Protein AF-R7U4E0-F1 (afdb_monomer)

Organism: Capi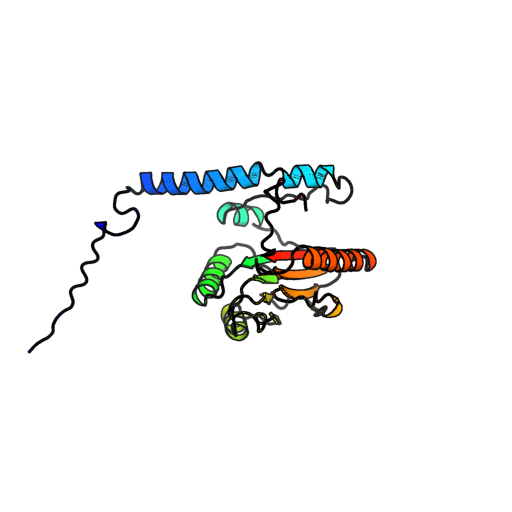tella teleta (NCBI:txid283909)

InterPro domains:
  IPR036691 Endonuclease/exonuclease/phosphatase superfamily [G3DSA:3.60.10.10] (82-234)
  IPR036691 Endonuclease/exonuclease/phosphatase superfamily [SSF56219] (81-226)

Structure (mmCIF, N/CA/C/O backbone):
data_AF-R7U4E0-F1
#
_entry.id   AF-R7U4E0-F1
#
loop_
_atom_site.group_PDB
_atom_site.id
_atom_site.type_symbol
_atom_site.label_atom_id
_atom_site.label_alt_id
_atom_site.label_comp_id
_atom_site.label_asym_id
_atom_site.label_entity_id
_atom_site.label_seq_id
_atom_site.pdbx_PDB_ins_code
_atom_site.Cartn_x
_atom_site.Cartn_y
_atom_site.Cartn_z
_atom_site.occupancy
_atom_site.B_iso_or_equiv
_atom_site.auth_seq_id
_atom_site.auth_comp_id
_atom_site.auth_asym_id
_atom_site.auth_atom_id
_atom_site.pdbx_PDB_model_num
ATOM 1 N N . MET A 1 1 ? 16.287 -54.619 -18.534 1.00 48.09 1 MET A N 1
ATOM 2 C CA . MET A 1 1 ? 17.123 -54.043 -17.464 1.00 48.09 1 MET A CA 1
ATOM 3 C C . MET A 1 1 ? 17.839 -52.848 -18.055 1.00 48.09 1 MET A C 1
ATOM 5 O O . MET A 1 1 ? 18.746 -53.074 -18.834 1.00 48.09 1 MET A O 1
ATOM 9 N N . ASP A 1 2 ? 17.389 -51.632 -17.751 1.00 44.22 2 ASP A N 1
ATOM 10 C CA . ASP A 1 2 ? 18.295 -50.526 -17.419 1.00 44.22 2 ASP A CA 1
ATOM 11 C C . ASP A 1 2 ? 17.473 -49.412 -16.746 1.00 44.22 2 ASP A C 1
ATOM 13 O O . ASP A 1 2 ? 16.697 -48.708 -17.386 1.00 44.22 2 ASP A O 1
ATOM 17 N N . GLN A 1 3 ? 17.543 -49.340 -15.416 1.00 45.69 3 GLN A N 1
ATOM 18 C CA . GLN A 1 3 ? 17.067 -48.185 -14.658 1.00 45.69 3 GLN A CA 1
ATOM 19 C C . GLN A 1 3 ? 18.310 -47.374 -14.311 1.00 45.69 3 GLN A C 1
ATOM 21 O O . GLN A 1 3 ? 18.911 -47.575 -13.253 1.00 45.69 3 GLN A O 1
ATOM 26 N N . SER A 1 4 ? 18.697 -46.455 -15.193 1.00 49.25 4 SER A N 1
ATOM 27 C CA . SER A 1 4 ? 19.708 -45.452 -14.880 1.00 49.25 4 SER A CA 1
ATOM 28 C C . SER A 1 4 ? 19.143 -44.512 -13.809 1.00 49.25 4 SER A C 1
ATOM 30 O O . SER A 1 4 ? 18.484 -43.512 -14.101 1.00 49.25 4 SER A O 1
ATOM 32 N N . LYS A 1 5 ? 19.346 -44.870 -12.538 1.00 51.47 5 LYS A N 1
ATOM 33 C CA . LYS A 1 5 ? 19.066 -44.010 -11.387 1.00 51.47 5 LYS A CA 1
ATOM 34 C C . LYS A 1 5 ? 19.990 -42.798 -11.471 1.00 51.47 5 LYS A C 1
ATOM 36 O O . LYS A 1 5 ? 21.165 -42.886 -11.125 1.00 51.47 5 LYS A O 1
ATOM 41 N N . ILE A 1 6 ? 19.456 -41.670 -11.930 1.00 50.31 6 ILE A N 1
ATOM 42 C CA . ILE A 1 6 ? 20.122 -40.374 -11.809 1.00 50.31 6 ILE A CA 1
ATOM 43 C C . ILE A 1 6 ? 20.212 -40.069 -10.312 1.00 50.31 6 ILE A C 1
ATOM 45 O O . ILE A 1 6 ? 19.218 -39.773 -9.652 1.00 50.31 6 ILE A O 1
ATOM 49 N N . ASN A 1 7 ? 21.409 -40.232 -9.757 1.00 50.72 7 ASN A N 1
ATOM 50 C CA . ASN A 1 7 ? 21.689 -40.020 -8.347 1.00 50.72 7 ASN A CA 1
ATOM 51 C C . ASN A 1 7 ? 22.016 -38.532 -8.154 1.00 50.72 7 ASN A C 1
ATOM 53 O O . ASN A 1 7 ? 23.169 -38.124 -8.295 1.00 50.72 7 ASN A O 1
ATOM 57 N N . TYR A 1 8 ? 21.005 -37.703 -7.886 1.00 50.12 8 TYR A N 1
ATOM 58 C CA . TYR A 1 8 ? 21.223 -36.312 -7.487 1.00 50.12 8 TYR A CA 1
ATOM 59 C C . TYR A 1 8 ? 21.831 -36.289 -6.078 1.00 50.12 8 TYR A C 1
ATOM 61 O O . TYR A 1 8 ? 21.127 -36.126 -5.084 1.00 50.12 8 TYR A O 1
ATOM 69 N N . LYS A 1 9 ? 23.154 -36.454 -5.965 1.00 55.41 9 LYS A N 1
ATOM 70 C CA . LYS A 1 9 ? 23.870 -36.012 -4.765 1.00 55.41 9 LYS A CA 1
ATOM 71 C C . LYS A 1 9 ? 23.835 -34.487 -4.769 1.00 55.41 9 LYS A C 1
ATOM 73 O O . LYS A 1 9 ? 24.639 -33.846 -5.440 1.00 55.41 9 LYS A O 1
ATOM 78 N N . THR A 1 10 ? 22.887 -33.900 -4.048 1.00 57.66 10 THR A N 1
ATOM 79 C CA . THR A 1 10 ? 22.943 -32.482 -3.690 1.00 57.66 10 THR A CA 1
ATOM 80 C C . THR A 1 10 ? 24.200 -32.272 -2.853 1.00 57.66 10 THR A C 1
ATOM 82 O O . THR A 1 10 ? 24.231 -32.626 -1.675 1.00 57.66 10 THR A O 1
ATOM 85 N N . ASN A 1 11 ? 25.262 -31.766 -3.478 1.00 61.97 11 ASN A N 1
ATOM 86 C CA . ASN A 1 11 ? 26.489 -31.407 -2.782 1.00 61.97 11 ASN A CA 1
ATOM 87 C C . ASN A 1 11 ? 26.170 -30.193 -1.904 1.00 61.97 11 ASN A C 1
ATOM 89 O O . ASN A 1 11 ? 26.101 -29.067 -2.397 1.00 61.97 11 ASN A O 1
ATOM 93 N N . ALA A 1 12 ? 25.930 -30.430 -0.612 1.00 60.84 12 ALA A N 1
ATOM 94 C CA . ALA A 1 12 ? 25.618 -29.378 0.352 1.00 60.84 12 ALA A CA 1
ATOM 95 C C . ALA A 1 12 ? 26.695 -28.280 0.360 1.00 60.84 12 ALA A C 1
ATOM 97 O O . ALA A 1 12 ? 26.368 -27.122 0.572 1.00 60.84 12 ALA A O 1
ATOM 98 N N . GLU A 1 13 ? 27.944 -28.622 0.024 1.00 67.50 13 GLU A N 1
ATOM 99 C CA . GLU A 1 13 ? 29.078 -27.698 -0.116 1.00 67.50 13 GLU A CA 1
ATOM 100 C C . GLU A 1 13 ? 28.885 -26.615 -1.192 1.00 67.50 13 GLU A C 1
ATOM 102 O O . GLU A 1 13 ? 29.466 -25.539 -1.070 1.00 67.50 13 GLU A O 1
ATOM 107 N N . ILE A 1 14 ? 28.046 -26.854 -2.207 1.00 75.50 14 ILE A N 1
ATOM 108 C CA . ILE A 1 14 ? 27.790 -25.907 -3.310 1.00 75.50 14 ILE A CA 1
ATOM 109 C C . ILE A 1 14 ? 26.694 -24.891 -2.937 1.00 75.50 14 ILE A C 1
ATOM 111 O O . ILE A 1 14 ? 26.520 -23.877 -3.612 1.00 75.50 14 ILE A O 1
ATOM 115 N N . MET A 1 15 ? 25.947 -25.131 -1.855 1.00 75.00 15 MET A N 1
ATOM 116 C CA . MET A 1 15 ? 24.878 -24.226 -1.438 1.00 75.00 15 MET A CA 1
ATOM 117 C C . MET A 1 15 ? 25.463 -22.933 -0.854 1.00 75.00 15 MET A C 1
ATOM 119 O O . MET A 1 15 ? 26.460 -22.982 -0.125 1.00 75.00 15 MET A O 1
ATOM 123 N N . PRO A 1 16 ? 24.844 -21.768 -1.117 1.00 70.38 16 PRO A N 1
ATOM 124 C CA . PRO A 1 16 ? 25.245 -20.539 -0.451 1.00 70.38 16 PRO A CA 1
ATOM 125 C C . PRO A 1 16 ? 25.163 -20.746 1.066 1.00 70.38 16 PRO A C 1
ATOM 127 O O . PRO A 1 16 ? 24.187 -21.300 1.571 1.00 70.38 16 PRO A O 1
ATOM 130 N N . PHE A 1 17 ? 26.215 -20.320 1.773 1.00 82.56 17 PHE A N 1
ATOM 131 C CA . PHE A 1 17 ? 26.378 -20.456 3.228 1.00 82.56 17 PHE A CA 1
ATOM 132 C C . PHE A 1 17 ? 26.653 -21.872 3.760 1.00 82.56 17 PHE A C 1
ATOM 134 O O . PHE A 1 17 ? 26.632 -22.065 4.972 1.00 82.56 17 PHE A O 1
ATOM 141 N N . SER A 1 18 ? 26.994 -22.840 2.901 1.00 84.31 18 SER A N 1
ATOM 142 C CA . SER A 1 18 ? 27.390 -24.203 3.306 1.00 84.31 18 SER A CA 1
ATOM 143 C C . SER A 1 18 ? 28.558 -24.250 4.298 1.00 84.31 18 SER A C 1
ATOM 145 O O . SER A 1 18 ? 28.674 -25.182 5.088 1.00 84.31 18 SER A O 1
ATOM 147 N N . GLN A 1 19 ? 29.399 -23.216 4.263 1.00 86.44 19 GLN A N 1
ATOM 148 C CA . GLN A 1 19 ? 30.574 -23.043 5.114 1.00 86.44 19 GLN A CA 1
ATOM 149 C C . GLN A 1 19 ? 30.274 -22.302 6.429 1.00 86.44 19 GLN A C 1
ATOM 151 O O . GLN A 1 19 ? 31.179 -22.102 7.236 1.00 86.44 19 GLN A O 1
ATOM 156 N N . LEU A 1 20 ? 29.034 -21.844 6.646 1.00 87.31 20 LEU A N 1
ATOM 157 C CA . LEU A 1 20 ? 28.656 -21.114 7.854 1.00 87.31 20 LEU A CA 1
ATOM 158 C C . LEU A 1 20 ? 27.975 -22.044 8.859 1.00 87.31 20 LEU A C 1
ATOM 160 O O . LEU A 1 20 ? 27.019 -22.747 8.543 1.00 87.31 20 LEU A O 1
ATOM 164 N N . SER A 1 21 ? 28.419 -21.984 10.113 1.00 89.38 21 SER A N 1
ATOM 165 C CA . SER A 1 21 ? 27.657 -22.534 11.238 1.00 89.38 21 SER A CA 1
ATOM 166 C C . SER A 1 21 ? 26.351 -21.760 11.449 1.00 89.38 21 SER A C 1
ATOM 168 O O . SER A 1 21 ? 26.258 -20.585 11.099 1.00 89.38 21 SER A O 1
ATOM 170 N N . ASN A 1 22 ? 25.369 -22.365 12.126 1.00 81.31 22 ASN A N 1
ATOM 171 C CA . ASN A 1 22 ? 24.120 -21.683 12.501 1.00 81.31 22 ASN A CA 1
ATOM 172 C C . ASN A 1 22 ? 24.366 -20.378 13.278 1.00 81.31 22 ASN A C 1
ATOM 174 O O . ASN A 1 22 ? 23.628 -19.413 13.102 1.00 81.31 22 ASN A O 1
ATOM 178 N N . TYR A 1 23 ? 25.421 -20.322 14.098 1.00 81.62 23 TYR A N 1
ATOM 179 C CA . TYR A 1 23 ? 25.816 -19.105 14.806 1.00 81.62 23 TYR A CA 1
ATOM 180 C C . TYR A 1 23 ? 26.315 -18.020 13.841 1.00 81.62 23 TYR A C 1
ATOM 182 O O . TYR A 1 23 ? 25.826 -16.893 13.877 1.00 81.62 23 TYR A O 1
ATOM 190 N N . GLN A 1 24 ? 27.227 -18.358 12.925 1.00 83.19 24 GLN A N 1
ATOM 191 C CA . GLN A 1 24 ? 27.719 -17.414 11.912 1.00 83.19 24 GLN A CA 1
ATOM 192 C C . GLN A 1 24 ? 26.604 -16.965 10.966 1.00 83.19 24 GLN A C 1
ATOM 194 O O . GLN A 1 24 ? 26.502 -15.784 10.654 1.00 83.19 24 GLN A O 1
ATOM 199 N N . LEU A 1 25 ? 25.728 -17.888 10.571 1.00 81.38 25 LEU A N 1
ATOM 200 C CA . LEU A 1 25 ? 24.534 -17.592 9.795 1.00 81.38 25 LEU A CA 1
ATOM 201 C C . LEU A 1 25 ? 23.632 -16.608 10.557 1.00 81.38 25 LEU A C 1
ATOM 203 O O . LEU A 1 25 ? 23.227 -15.589 10.003 1.00 81.38 25 LEU A O 1
ATOM 207 N N . SER A 1 26 ? 23.392 -16.853 11.851 1.00 76.44 26 SER A N 1
ATOM 208 C CA . SER A 1 26 ? 22.611 -15.949 12.701 1.00 76.44 26 SER A CA 1
ATOM 209 C C . SER A 1 26 ? 23.247 -14.566 12.819 1.00 76.44 26 SER A C 1
ATOM 211 O O . SER A 1 26 ? 22.521 -13.586 12.771 1.00 76.44 26 SER A O 1
ATOM 213 N N . LEU A 1 27 ? 24.578 -14.460 12.880 1.00 77.38 27 LEU A N 1
ATOM 214 C CA . LEU A 1 27 ? 25.292 -13.180 12.902 1.00 77.38 27 LEU A CA 1
ATOM 215 C C . LEU A 1 27 ? 25.166 -12.428 11.573 1.00 77.38 27 LEU A C 1
ATOM 217 O O . LEU A 1 27 ? 24.931 -11.219 11.566 1.00 77.38 27 LEU A O 1
ATOM 221 N N . VAL A 1 28 ? 25.273 -13.132 10.443 1.00 78.94 28 VAL A N 1
ATOM 222 C CA . VAL A 1 28 ? 25.090 -12.540 9.110 1.00 78.94 28 VAL A CA 1
ATOM 223 C C . VAL A 1 28 ? 23.665 -11.996 8.967 1.00 78.94 28 VAL A C 1
ATOM 225 O O . VAL A 1 28 ? 23.489 -10.842 8.583 1.00 78.94 28 VAL A O 1
ATOM 228 N N . PHE A 1 29 ? 22.642 -12.752 9.372 1.00 74.00 29 PHE A N 1
ATOM 229 C CA . PHE A 1 29 ? 21.255 -12.275 9.304 1.00 74.00 29 PHE A CA 1
ATOM 230 C C . PHE A 1 29 ? 20.895 -11.254 10.392 1.00 74.00 29 PHE A C 1
ATOM 232 O O . PHE A 1 29 ? 20.122 -10.335 10.124 1.00 74.00 29 PHE A O 1
ATOM 239 N N . GLN A 1 30 ? 21.473 -11.346 11.593 1.00 73.75 30 GLN A N 1
ATOM 240 C CA . GLN A 1 30 ? 21.323 -10.324 12.632 1.00 73.75 30 GLN A CA 1
ATOM 241 C C . GLN A 1 30 ? 21.949 -9.006 12.198 1.00 73.75 30 GLN A C 1
ATOM 243 O O . GLN A 1 30 ? 21.352 -7.967 12.449 1.00 73.75 30 GLN A O 1
ATOM 248 N N . SER A 1 31 ? 23.103 -9.020 11.525 1.00 75.38 31 SER A N 1
ATOM 249 C CA . SER A 1 31 ? 23.710 -7.789 11.012 1.00 75.38 31 SER A CA 1
ATOM 250 C C . SER A 1 31 ? 22.851 -7.144 9.923 1.00 75.38 31 SER A C 1
ATOM 252 O O . SER A 1 31 ? 22.688 -5.928 9.932 1.00 75.38 31 SER A O 1
ATOM 254 N N . ALA A 1 32 ? 22.204 -7.940 9.062 1.00 74.88 32 ALA A N 1
ATOM 255 C CA . ALA A 1 32 ? 21.213 -7.433 8.114 1.00 74.88 32 ALA A CA 1
ATOM 256 C C . ALA A 1 32 ? 19.975 -6.849 8.821 1.00 74.88 32 ALA A C 1
ATOM 258 O O . ALA A 1 32 ? 19.626 -5.700 8.556 1.00 74.88 32 ALA A O 1
ATOM 259 N N . LYS A 1 33 ? 19.349 -7.587 9.758 1.00 78.81 33 LYS A N 1
ATOM 260 C CA . LYS A 1 33 ? 18.207 -7.092 10.557 1.00 78.81 33 LYS A CA 1
ATOM 261 C C . LYS A 1 33 ? 18.575 -5.787 11.256 1.00 78.81 33 LYS A C 1
ATOM 263 O O . LYS A 1 33 ? 17.874 -4.799 11.099 1.00 78.81 33 LYS A O 1
ATOM 268 N N . ARG A 1 34 ? 19.710 -5.774 11.955 1.00 80.44 34 ARG A N 1
ATOM 269 C CA . ARG A 1 34 ? 20.231 -4.611 12.671 1.00 80.44 34 ARG A CA 1
ATOM 270 C C . ARG A 1 34 ? 20.455 -3.428 11.738 1.00 80.44 34 ARG A C 1
ATOM 272 O O . ARG A 1 34 ? 20.003 -2.344 12.064 1.00 80.44 34 ARG A O 1
ATOM 279 N N . LYS A 1 35 ? 21.067 -3.637 10.569 1.00 80.50 35 LYS A N 1
ATOM 280 C CA . LYS A 1 35 ? 21.265 -2.581 9.569 1.00 80.50 35 LYS A CA 1
ATOM 281 C C . LYS A 1 35 ? 19.939 -1.948 9.141 1.00 80.50 35 LYS A C 1
ATOM 283 O O . LYS A 1 35 ? 19.845 -0.727 9.086 1.00 80.50 35 LYS A O 1
ATOM 288 N N . TYR A 1 36 ? 18.920 -2.755 8.838 1.00 77.38 36 TYR A N 1
ATOM 289 C CA . TYR A 1 36 ? 17.607 -2.227 8.453 1.00 77.38 36 TYR A CA 1
ATOM 290 C C . TYR A 1 36 ? 16.896 -1.547 9.621 1.00 77.38 36 TYR A C 1
ATOM 292 O O . TYR A 1 36 ? 16.341 -0.471 9.434 1.00 77.38 36 TYR A O 1
ATOM 300 N N . THR A 1 37 ? 16.944 -2.130 10.818 1.00 78.81 37 THR A N 1
ATOM 301 C CA . THR A 1 37 ? 16.375 -1.521 12.024 1.00 78.81 37 THR A CA 1
ATOM 302 C C . THR A 1 37 ? 17.034 -0.173 12.315 1.00 78.81 37 THR A C 1
ATOM 304 O O . THR A 1 37 ? 16.325 0.814 12.444 1.00 78.81 37 THR A O 1
ATOM 307 N N . GLU A 1 38 ? 18.366 -0.088 12.289 1.00 80.25 38 GLU A N 1
ATOM 308 C CA . GLU A 1 38 ? 19.102 1.170 12.463 1.00 80.25 38 GLU A CA 1
ATOM 309 C C . GLU A 1 38 ? 18.748 2.198 11.378 1.00 80.25 38 GLU A C 1
ATOM 311 O O . GLU A 1 38 ? 18.581 3.374 11.690 1.00 80.25 38 GLU A O 1
ATOM 316 N N . MET A 1 39 ? 18.599 1.778 10.117 1.00 78.12 39 MET A N 1
ATOM 317 C CA . MET A 1 39 ? 18.201 2.664 9.015 1.00 78.12 39 MET A CA 1
ATOM 318 C C . MET A 1 39 ? 16.773 3.206 9.182 1.00 78.12 39 MET A C 1
ATOM 320 O O . MET A 1 39 ? 16.517 4.365 8.864 1.00 78.12 39 MET A O 1
ATOM 324 N N . LEU A 1 40 ? 15.841 2.376 9.658 1.00 77.62 40 LEU A N 1
ATOM 325 C CA . LEU A 1 40 ? 14.437 2.753 9.841 1.00 77.62 40 LEU A CA 1
ATOM 326 C C . LEU A 1 40 ? 14.224 3.590 11.108 1.00 77.62 40 LEU A C 1
ATOM 328 O O . LEU A 1 40 ? 13.446 4.540 11.077 1.00 77.62 40 LEU A O 1
ATOM 332 N N . GLU A 1 41 ? 14.922 3.270 12.199 1.00 76.75 41 GLU A N 1
ATOM 333 C CA . GLU A 1 41 ? 14.845 4.009 13.466 1.00 76.75 41 GLU A CA 1
ATOM 334 C C . GLU A 1 41 ? 15.542 5.372 13.387 1.00 76.75 41 GLU A C 1
ATOM 336 O O . GLU A 1 41 ? 15.044 6.343 13.950 1.00 76.75 41 GLU A O 1
ATOM 341 N N . ASN A 1 42 ? 16.656 5.474 12.653 1.00 74.94 42 ASN A N 1
ATOM 342 C CA . ASN A 1 42 ? 17.395 6.732 12.472 1.00 74.94 42 ASN A CA 1
ATOM 343 C C . ASN A 1 42 ? 17.000 7.479 11.188 1.00 74.94 42 ASN A C 1
ATOM 345 O O . ASN A 1 42 ? 17.780 8.266 10.650 1.00 74.94 42 ASN A O 1
ATOM 349 N N . ASN A 1 43 ? 15.800 7.220 10.672 1.00 72.44 43 ASN A N 1
ATOM 350 C CA . ASN A 1 43 ? 15.307 7.844 9.456 1.00 72.44 43 ASN A CA 1
ATOM 351 C C . ASN A 1 43 ? 15.071 9.361 9.649 1.00 72.44 43 ASN A C 1
ATOM 353 O O . ASN A 1 43 ? 14.229 9.735 10.473 1.00 72.44 43 ASN A O 1
ATOM 357 N N . PRO A 1 44 ? 15.708 10.250 8.855 1.00 74.31 44 PRO A N 1
ATOM 358 C CA . PRO A 1 44 ? 15.461 11.689 8.942 1.00 74.31 44 PRO A CA 1
ATOM 359 C C . PRO A 1 44 ? 14.047 12.092 8.501 1.00 74.31 44 PRO A C 1
ATOM 361 O O . PRO A 1 44 ? 13.597 13.175 8.868 1.00 74.31 44 PRO A O 1
ATOM 364 N N . LEU A 1 45 ? 13.328 11.245 7.756 1.00 75.81 45 LEU A N 1
ATOM 365 C CA . LEU A 1 45 ? 12.012 11.549 7.193 1.00 75.81 45 LEU A CA 1
ATOM 366 C C . LEU A 1 45 ? 11.000 11.941 8.268 1.00 75.81 45 LEU A C 1
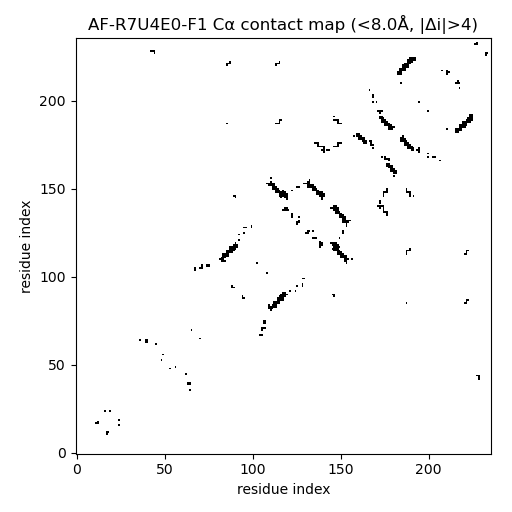ATOM 368 O O . LEU A 1 45 ? 10.306 12.935 8.104 1.00 75.81 45 LEU A O 1
ATOM 372 N N . GLN A 1 46 ? 10.919 11.207 9.385 1.00 75.00 46 GLN A N 1
ATOM 373 C CA . GLN A 1 46 ? 9.961 11.548 10.442 1.00 75.00 46 GLN A CA 1
ATOM 374 C C . GLN A 1 46 ? 10.277 12.920 11.049 1.00 75.00 46 GLN A C 1
ATOM 376 O O . GLN A 1 46 ? 9.373 13.733 11.234 1.00 75.00 46 GLN A O 1
ATOM 381 N N . ALA A 1 47 ? 11.553 13.190 11.336 1.00 75.38 47 ALA A N 1
ATOM 382 C CA . ALA A 1 47 ? 11.985 14.476 11.873 1.00 75.38 47 ALA A CA 1
ATOM 383 C C . ALA A 1 47 ? 11.732 15.619 10.877 1.00 75.38 47 ALA A C 1
ATOM 385 O O . ALA A 1 47 ? 11.253 16.682 11.270 1.00 75.38 47 ALA A O 1
ATOM 386 N N . LYS A 1 48 ? 11.989 15.380 9.587 1.00 77.50 48 LYS A N 1
ATOM 387 C CA . LYS A 1 48 ? 11.757 16.342 8.509 1.00 77.50 48 LYS A CA 1
ATOM 388 C C . LYS A 1 48 ? 10.270 16.637 8.309 1.00 77.50 48 LYS A C 1
ATOM 390 O O . LYS A 1 48 ? 9.892 17.800 8.271 1.00 77.50 48 LYS A O 1
ATOM 395 N N . LEU A 1 49 ? 9.417 15.611 8.290 1.00 75.81 49 LEU A N 1
ATOM 396 C CA . LEU A 1 49 ? 7.961 15.770 8.213 1.00 75.81 49 LEU A CA 1
ATOM 397 C C . LEU A 1 49 ? 7.408 16.563 9.406 1.00 75.81 49 LEU A C 1
ATOM 399 O O . LEU A 1 49 ? 6.554 17.428 9.227 1.00 75.81 49 LEU A O 1
ATOM 403 N N . LEU A 1 50 ? 7.912 16.301 10.617 1.00 74.31 50 LEU A N 1
ATOM 404 C CA . LEU A 1 50 ? 7.543 17.064 11.814 1.00 74.31 50 LEU A CA 1
ATOM 405 C C . LEU A 1 50 ? 8.003 18.528 11.741 1.00 74.31 50 LEU A C 1
ATOM 407 O O . LEU A 1 50 ? 7.313 19.399 12.266 1.00 74.31 50 LEU A O 1
ATOM 411 N N . GLN A 1 51 ? 9.146 18.803 11.105 1.00 77.44 51 GLN A N 1
ATOM 412 C CA . GLN A 1 51 ? 9.647 20.163 10.898 1.00 77.44 51 GLN A CA 1
ATOM 413 C C . GLN A 1 51 ? 8.824 20.927 9.857 1.00 77.44 51 GLN A C 1
ATOM 415 O O . GLN A 1 51 ? 8.483 22.087 10.085 1.00 77.44 51 GLN A O 1
ATOM 420 N N . ASP A 1 52 ? 8.530 20.290 8.725 1.00 74.94 52 ASP A N 1
ATOM 421 C CA . ASP A 1 52 ? 7.870 20.941 7.592 1.00 74.94 52 ASP A CA 1
ATOM 422 C C . ASP A 1 52 ? 6.360 21.088 7.828 1.00 74.94 52 ASP A C 1
ATOM 424 O O . ASP A 1 52 ? 5.738 22.016 7.310 1.00 74.94 52 ASP A O 1
ATOM 428 N N . ILE A 1 53 ? 5.763 20.205 8.641 1.00 73.12 53 ILE A N 1
ATOM 429 C CA . ILE A 1 53 ? 4.315 20.165 8.854 1.00 73.12 53 ILE A CA 1
ATOM 430 C C . ILE A 1 53 ? 3.930 19.960 10.340 1.00 73.12 53 ILE A C 1
ATOM 432 O O . ILE A 1 53 ? 3.174 19.041 10.680 1.00 73.12 53 ILE A O 1
ATOM 436 N N . PRO A 1 54 ? 4.379 20.839 11.259 1.00 61.50 54 PRO A N 1
ATOM 437 C CA . PRO A 1 54 ? 4.243 20.637 12.707 1.00 61.50 54 PRO A CA 1
ATOM 438 C C . PRO A 1 54 ? 2.788 20.594 13.202 1.00 61.50 54 PRO A C 1
ATOM 440 O O . PRO A 1 54 ? 2.517 20.030 14.258 1.00 61.50 54 PRO A O 1
ATOM 443 N N . ASN A 1 55 ? 1.850 21.168 12.438 1.00 62.91 55 ASN A N 1
ATOM 444 C CA . ASN A 1 55 ? 0.446 21.325 12.832 1.00 62.91 55 ASN A CA 1
ATOM 445 C C . ASN A 1 55 ? -0.534 20.359 12.133 1.00 62.91 55 ASN A C 1
ATOM 447 O O . ASN A 1 55 ? -1.710 20.376 12.489 1.00 62.91 55 ASN A O 1
ATOM 451 N N . LEU A 1 56 ? -0.101 19.541 11.157 1.00 59.00 56 LEU A N 1
ATOM 452 C CA . LEU A 1 56 ? -0.998 18.580 10.478 1.00 59.00 56 LEU A CA 1
ATOM 453 C C . LEU A 1 56 ? -0.799 17.124 10.901 1.00 59.00 56 LEU A C 1
ATOM 455 O O . LEU A 1 56 ? -1.676 16.299 10.650 1.00 59.00 56 LEU A O 1
ATOM 459 N N . LEU A 1 57 ? 0.322 16.776 11.533 1.00 60.00 57 LEU A N 1
ATOM 460 C CA . LEU A 1 57 ? 0.513 15.406 11.991 1.00 60.00 57 LEU A CA 1
ATOM 461 C C . LEU A 1 57 ? -0.264 15.193 13.297 1.00 60.00 57 LEU A C 1
ATOM 463 O O . LEU A 1 57 ? -0.123 15.991 14.229 1.00 60.00 57 LEU A O 1
ATOM 467 N N . PRO A 1 58 ? -1.071 14.119 13.415 1.00 61.56 58 PRO A N 1
ATOM 468 C CA . PRO A 1 58 ? -1.644 13.741 14.696 1.00 61.56 58 PRO A CA 1
ATOM 469 C C . PRO A 1 58 ? -0.519 13.667 15.731 1.00 61.56 58 PRO A C 1
ATOM 471 O O . PRO A 1 58 ? 0.500 13.030 15.468 1.00 61.56 58 PRO A O 1
ATOM 474 N N . GLN A 1 59 ? -0.705 14.253 16.919 1.00 57.38 59 GLN A N 1
ATOM 475 C CA . GLN A 1 59 ? 0.311 14.251 17.991 1.00 57.38 59 GLN A CA 1
ATOM 476 C C . GLN A 1 59 ? 0.806 12.837 18.369 1.00 57.38 59 GLN A C 1
ATOM 478 O O . GLN A 1 59 ? 1.842 12.686 19.007 1.00 57.38 59 GLN A O 1
ATOM 483 N N . ASN A 1 60 ? 0.079 11.798 17.945 1.00 66.44 60 ASN A N 1
ATOM 484 C CA . ASN A 1 60 ? 0.373 10.390 18.179 1.00 66.44 60 ASN A CA 1
ATOM 485 C C . ASN A 1 60 ? 0.791 9.611 16.917 1.00 66.44 60 ASN A C 1
ATOM 487 O O . ASN A 1 60 ? 0.778 8.378 16.957 1.00 66.44 60 ASN A O 1
ATOM 491 N N . LEU A 1 61 ? 1.138 10.270 15.802 1.00 71.88 61 LEU A N 1
ATOM 492 C CA . LEU A 1 61 ? 1.641 9.565 14.622 1.00 71.88 61 LEU A CA 1
ATOM 493 C C . LEU A 1 61 ? 2.984 8.905 14.955 1.00 71.88 61 LEU A C 1
ATOM 495 O O . LEU A 1 61 ? 3.963 9.570 15.296 1.00 71.88 61 LEU A O 1
ATOM 499 N N . LYS A 1 62 ? 3.023 7.578 14.844 1.00 75.44 62 LYS A N 1
ATOM 500 C CA . LYS A 1 62 ? 4.213 6.766 15.094 1.00 75.44 62 LYS A CA 1
ATOM 501 C C . LYS A 1 62 ? 4.528 5.953 13.848 1.00 75.44 62 LYS A C 1
ATOM 503 O O . LYS A 1 62 ? 3.725 5.120 13.444 1.00 75.44 62 LYS A O 1
ATOM 508 N N . CYS A 1 63 ? 5.702 6.185 13.270 1.00 78.38 63 CYS A N 1
ATOM 509 C CA . CYS A 1 63 ? 6.287 5.309 12.263 1.00 78.38 63 CYS A CA 1
ATOM 510 C C . CYS A 1 63 ? 7.290 4.406 12.982 1.00 78.38 63 CYS A C 1
ATOM 512 O O . CYS A 1 63 ? 8.328 4.877 13.437 1.00 78.38 63 CYS A O 1
ATOM 514 N N . GLN A 1 64 ? 6.936 3.139 13.190 1.00 80.75 64 GLN A N 1
ATOM 515 C CA . GLN A 1 64 ? 7.750 2.199 13.958 1.00 80.75 64 GLN A CA 1
ATOM 516 C C . GLN A 1 64 ? 7.893 0.894 13.192 1.00 80.75 64 GLN A C 1
ATOM 518 O O . GLN A 1 64 ? 6.931 0.379 12.622 1.00 80.75 64 GLN A O 1
ATOM 523 N N . TYR A 1 65 ? 9.110 0.361 13.190 1.00 84.69 65 TYR A N 1
ATOM 524 C CA . TYR A 1 65 ? 9.356 -0.974 12.680 1.00 84.69 65 TYR A CA 1
ATOM 525 C C . TYR A 1 65 ? 8.858 -2.009 13.692 1.00 84.69 65 TYR A C 1
ATOM 527 O O . TYR A 1 65 ? 9.184 -1.941 14.878 1.00 84.69 65 TYR A O 1
ATOM 535 N N . HIS A 1 66 ? 8.107 -2.993 13.205 1.00 87.19 66 HIS A N 1
ATOM 536 C CA . HIS A 1 66 ? 7.659 -4.135 13.988 1.00 87.19 66 HIS A CA 1
ATOM 537 C C . HIS A 1 66 ? 7.971 -5.423 13.230 1.00 87.19 66 HIS A C 1
ATOM 539 O O . HIS A 1 66 ? 7.683 -5.540 12.042 1.00 87.19 66 HIS A O 1
ATOM 545 N N . ASP A 1 67 ? 8.556 -6.390 13.931 1.00 88.69 67 ASP A N 1
ATOM 546 C CA . ASP A 1 67 ? 8.514 -7.790 13.514 1.00 88.69 67 ASP A CA 1
ATOM 547 C C . ASP A 1 67 ? 7.219 -8.461 13.999 1.00 88.69 67 ASP A C 1
ATOM 549 O O . ASP A 1 67 ? 6.434 -7.868 14.737 1.00 88.69 67 ASP A O 1
ATOM 553 N N . ASP A 1 68 ? 6.995 -9.712 13.603 1.00 90.75 68 ASP A N 1
ATOM 554 C CA . ASP A 1 68 ? 5.724 -10.413 13.840 1.00 90.75 68 ASP A CA 1
ATOM 555 C C . ASP A 1 68 ? 5.350 -10.480 15.324 1.00 90.75 68 ASP A C 1
ATOM 557 O O . ASP A 1 68 ? 4.210 -10.223 15.706 1.00 90.75 68 ASP A O 1
ATOM 561 N N . ASN A 1 69 ? 6.330 -10.756 16.189 1.00 91.25 69 ASN A N 1
ATOM 562 C CA . ASN A 1 69 ? 6.113 -10.834 17.632 1.00 91.25 69 ASN A CA 1
ATOM 563 C C . ASN A 1 69 ? 5.758 -9.465 18.222 1.00 91.25 69 ASN A C 1
ATOM 565 O O . ASN A 1 69 ? 4.806 -9.344 18.994 1.00 91.25 69 ASN A O 1
ATOM 569 N N . SER A 1 70 ? 6.515 -8.422 17.871 1.00 91.94 70 SER A N 1
ATOM 570 C CA . SER A 1 70 ? 6.246 -7.069 18.371 1.00 91.94 70 SER A CA 1
ATOM 571 C C . SER A 1 70 ? 4.941 -6.490 17.816 1.00 91.94 70 SER A C 1
ATOM 573 O O . SER A 1 70 ? 4.225 -5.821 18.560 1.00 91.94 70 SER A O 1
ATOM 575 N N . PHE A 1 71 ? 4.575 -6.809 16.573 1.00 93.12 71 PHE A N 1
ATOM 576 C CA . PHE A 1 71 ? 3.287 -6.450 15.981 1.00 93.12 71 PHE A CA 1
ATOM 577 C C . PHE A 1 71 ? 2.117 -7.165 16.670 1.00 93.12 71 PHE A C 1
ATOM 579 O O . PHE A 1 71 ? 1.117 -6.537 17.027 1.00 93.12 71 PHE A O 1
ATOM 586 N N . ASN A 1 72 ? 2.249 -8.468 16.926 1.00 95.19 72 ASN A N 1
ATOM 587 C CA . ASN A 1 72 ? 1.238 -9.244 17.645 1.00 95.19 72 ASN A CA 1
ATOM 588 C C . ASN A 1 72 ? 1.034 -8.736 19.070 1.00 95.19 72 ASN A C 1
ATOM 590 O O . ASN A 1 72 ? -0.101 -8.649 19.531 1.00 95.19 72 ASN A O 1
ATOM 594 N N . ASN A 1 73 ? 2.109 -8.331 19.747 1.00 94.50 73 ASN A N 1
ATOM 595 C CA . ASN A 1 73 ? 2.018 -7.678 21.051 1.00 94.50 73 ASN A CA 1
ATOM 596 C C . ASN A 1 73 ? 1.362 -6.293 20.955 1.00 94.50 73 ASN A C 1
ATOM 598 O O . ASN A 1 73 ? 0.556 -5.937 21.813 1.00 94.50 73 ASN A O 1
ATOM 602 N N . LEU A 1 74 ? 1.676 -5.518 19.910 1.00 91.19 74 LEU A N 1
ATOM 603 C CA . LEU A 1 74 ? 1.087 -4.199 19.678 1.00 91.19 74 LEU A CA 1
ATOM 604 C C . LEU A 1 74 ? -0.427 -4.279 19.467 1.00 91.19 74 LEU A C 1
ATOM 606 O O . LEU A 1 74 ? -1.139 -3.387 19.928 1.00 91.19 74 LEU A O 1
ATOM 610 N N . THR A 1 75 ? -0.894 -5.306 18.760 1.00 91.75 75 THR A N 1
ATOM 611 C CA . THR A 1 75 ? -2.297 -5.492 18.361 1.00 91.75 75 THR A CA 1
ATOM 612 C C . THR A 1 75 ? -3.097 -6.355 19.332 1.00 91.75 75 THR A C 1
ATOM 614 O O . THR A 1 75 ? -4.322 -6.394 19.238 1.00 91.75 75 THR A O 1
ATOM 617 N N . ASN A 1 76 ? -2.443 -6.999 20.302 1.00 91.06 76 ASN A N 1
ATOM 618 C CA . ASN A 1 76 ? -3.102 -7.880 21.258 1.00 91.06 76 ASN A CA 1
ATOM 619 C C . ASN A 1 76 ? -4.224 -7.156 22.022 1.00 91.06 76 ASN A C 1
ATOM 621 O O . ASN A 1 76 ? -3.983 -6.157 22.704 1.00 91.06 76 ASN A O 1
ATOM 625 N N . GLY A 1 77 ? -5.453 -7.664 21.901 1.00 83.38 77 GLY A N 1
ATOM 626 C CA . GLY A 1 77 ? -6.642 -7.082 22.530 1.00 83.38 77 GLY A CA 1
ATOM 627 C C . GLY A 1 77 ? -7.053 -5.706 21.990 1.00 83.38 77 GLY A C 1
ATOM 628 O O . GLY A 1 77 ? -7.927 -5.072 22.579 1.00 83.38 77 GLY A O 1
ATOM 629 N N . LYS A 1 78 ? -6.441 -5.228 20.898 1.00 85.31 78 LYS A N 1
ATOM 630 C CA . LYS A 1 78 ? -6.828 -3.983 20.229 1.00 85.31 78 LYS A CA 1
ATOM 631 C C . LYS A 1 78 ? -7.714 -4.272 19.027 1.00 85.31 78 LYS A C 1
ATOM 633 O O . LYS A 1 78 ? -7.508 -5.234 18.295 1.00 85.31 78 LYS A O 1
ATOM 638 N N . SER A 1 79 ? -8.652 -3.367 18.789 1.00 83.50 79 SER A N 1
ATOM 639 C CA . SER A 1 79 ? -9.513 -3.376 17.611 1.00 83.50 79 SER A CA 1
ATOM 640 C C . SER A 1 79 ? -9.452 -1.983 16.990 1.00 83.50 79 SER A C 1
ATOM 642 O O . SER A 1 79 ? -10.135 -1.080 17.477 1.00 83.50 79 SER A O 1
ATOM 644 N N . PRO A 1 80 ? -8.553 -1.752 16.014 1.00 87.31 80 PRO A N 1
ATOM 645 C CA . PRO A 1 80 ? -8.491 -0.464 15.335 1.00 87.31 80 PRO A CA 1
ATOM 646 C C . PRO A 1 80 ? -9.804 -0.204 14.587 1.00 87.31 80 PRO A C 1
ATOM 648 O O . PRO A 1 80 ? -10.475 -1.143 14.171 1.00 87.31 80 PRO A O 1
ATOM 651 N N . SER A 1 81 ? -10.158 1.069 14.397 1.00 85.88 81 SER A N 1
ATOM 652 C CA . SER A 1 81 ? -11.330 1.451 13.594 1.00 85.88 81 SER A CA 1
ATOM 653 C C . SER A 1 81 ? -11.163 1.118 12.110 1.00 85.88 81 SER A C 1
ATOM 655 O O . SER A 1 81 ? -12.148 0.946 11.407 1.00 85.88 81 SER A O 1
ATOM 657 N N . LEU A 1 82 ? -9.914 1.074 11.639 1.00 88.44 82 LEU A N 1
ATOM 658 C CA . LEU A 1 82 ? -9.534 0.663 10.296 1.00 88.44 82 LEU A CA 1
ATOM 659 C C . LEU A 1 82 ? -8.098 0.132 10.319 1.00 88.44 82 LEU A C 1
ATOM 661 O O . LEU A 1 82 ? -7.210 0.731 10.932 1.00 88.44 82 LEU A O 1
ATOM 665 N N . SER A 1 83 ? -7.865 -0.971 9.623 1.00 91.25 83 SER A N 1
ATOM 666 C CA . SER A 1 83 ? -6.564 -1.606 9.467 1.00 91.25 83 SER A CA 1
ATOM 667 C C . SER A 1 83 ? -6.273 -1.890 7.994 1.00 91.25 83 SER A C 1
ATOM 669 O O . SER A 1 83 ? -7.060 -2.505 7.273 1.00 91.25 83 SER A O 1
ATOM 671 N N . LEU A 1 84 ? -5.107 -1.422 7.549 1.00 93.12 84 LEU A N 1
ATOM 672 C CA . LEU A 1 84 ? -4.643 -1.512 6.171 1.00 93.12 84 LEU A CA 1
ATOM 673 C C . LEU A 1 84 ? -3.268 -2.175 6.146 1.00 93.12 84 LEU A C 1
ATOM 675 O O . LEU A 1 84 ? -2.364 -1.765 6.875 1.00 93.12 84 LEU A O 1
ATOM 679 N N . LEU A 1 85 ? -3.107 -3.167 5.277 1.00 94.50 85 LEU A N 1
ATOM 680 C CA . LEU A 1 85 ? -1.808 -3.730 4.926 1.00 94.50 85 LEU A CA 1
ATOM 681 C C . LEU A 1 85 ? -1.517 -3.444 3.456 1.00 94.50 85 LEU A C 1
ATOM 683 O O . LEU A 1 85 ? -2.365 -3.699 2.607 1.00 94.50 85 LEU A O 1
ATOM 687 N N . HIS A 1 86 ? -0.304 -2.995 3.151 1.00 95.50 86 HIS A N 1
ATOM 688 C CA . HIS A 1 86 ? 0.211 -2.950 1.786 1.00 95.50 86 HIS A CA 1
ATOM 689 C C . HIS A 1 86 ? 1.407 -3.887 1.632 1.00 95.50 86 HIS A C 1
ATOM 691 O O . HIS A 1 86 ? 2.265 -3.954 2.513 1.00 95.50 86 HIS A O 1
ATOM 697 N N . ILE A 1 87 ? 1.487 -4.575 0.493 1.00 94.56 87 ILE A N 1
ATOM 698 C CA . ILE A 1 87 ? 2.633 -5.408 0.133 1.00 94.56 87 ILE A CA 1
ATOM 699 C C . ILE A 1 87 ? 2.865 -5.413 -1.384 1.00 94.56 87 ILE A C 1
ATOM 701 O O . ILE A 1 87 ? 1.933 -5.601 -2.163 1.00 94.56 87 ILE A O 1
ATOM 705 N N . ASN A 1 88 ? 4.121 -5.270 -1.811 1.00 93.44 88 ASN A N 1
ATOM 706 C CA . ASN A 1 88 ? 4.521 -5.615 -3.176 1.00 93.44 88 ASN A CA 1
ATOM 707 C C . ASN A 1 88 ? 4.738 -7.138 -3.255 1.00 93.44 88 ASN A C 1
ATOM 709 O O . ASN A 1 88 ? 5.604 -7.680 -2.564 1.00 93.44 88 ASN A O 1
ATOM 713 N N . LEU A 1 89 ? 3.943 -7.842 -4.071 1.00 89.19 89 LEU A N 1
ATOM 714 C CA . LEU A 1 89 ? 3.993 -9.309 -4.183 1.00 89.19 89 LEU A CA 1
ATOM 715 C C . LEU A 1 89 ? 4.854 -9.837 -5.334 1.00 89.19 89 LEU A C 1
ATOM 717 O O . LEU A 1 89 ? 5.007 -11.059 -5.444 1.00 89.19 89 LEU A O 1
ATOM 721 N N . GLN A 1 90 ? 5.412 -8.974 -6.186 1.00 86.19 90 GLN A N 1
ATOM 722 C CA . GLN A 1 90 ? 6.243 -9.368 -7.334 1.00 86.19 90 GLN A CA 1
ATOM 723 C C . GLN A 1 90 ? 5.583 -10.421 -8.251 1.00 86.19 90 GLN A C 1
ATOM 725 O O . GLN A 1 90 ? 6.242 -11.304 -8.804 1.00 86.19 90 GLN A O 1
ATOM 730 N N . SER A 1 91 ? 4.255 -10.369 -8.388 1.00 78.25 91 SER A N 1
ATOM 731 C CA . SER A 1 91 ? 3.449 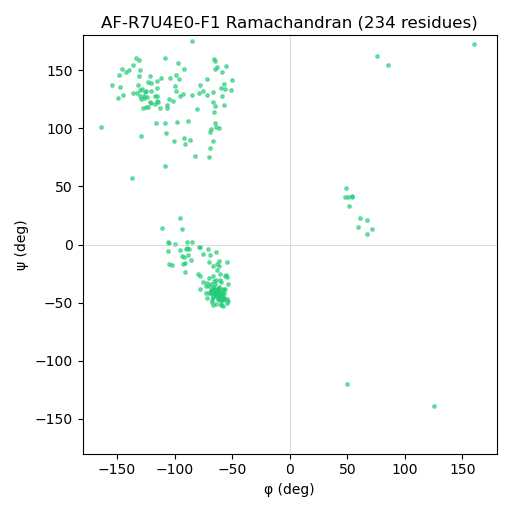-11.134 -9.356 1.00 78.25 91 SER A CA 1
ATOM 732 C C . SER A 1 91 ? 3.536 -12.667 -9.261 1.00 78.25 91 SER A C 1
ATOM 734 O O . SER A 1 91 ? 3.121 -13.369 -10.185 1.00 78.25 91 SER A O 1
ATOM 736 N N . SER A 1 92 ? 4.055 -13.218 -8.161 1.00 76.88 92 SER A N 1
ATOM 737 C CA . SER A 1 92 ? 4.275 -14.661 -8.007 1.00 76.88 92 SER A CA 1
ATOM 738 C C . SER A 1 92 ? 3.120 -15.348 -7.279 1.00 76.88 92 SER A C 1
ATOM 740 O O . SER A 1 92 ? 2.771 -14.992 -6.154 1.00 76.88 92 SER A O 1
ATOM 742 N N . THR A 1 93 ? 2.575 -16.414 -7.875 1.00 78.38 93 THR A N 1
ATOM 743 C CA . THR A 1 93 ? 1.524 -17.249 -7.261 1.00 78.38 93 THR A CA 1
ATOM 744 C C . THR A 1 93 ? 1.953 -17.817 -5.906 1.00 78.38 93 THR A C 1
ATOM 746 O O . THR A 1 93 ? 1.171 -17.820 -4.956 1.00 78.38 93 THR A O 1
ATOM 749 N N . ARG A 1 94 ? 3.228 -18.215 -5.778 1.00 82.75 94 ARG A N 1
ATOM 750 C CA . ARG A 1 94 ? 3.830 -18.662 -4.512 1.00 82.75 94 ARG A CA 1
ATOM 751 C C . ARG A 1 94 ? 3.726 -17.586 -3.430 1.00 82.75 94 ARG A C 1
ATOM 753 O O . ARG A 1 94 ? 3.481 -17.916 -2.271 1.00 82.75 94 ARG A O 1
ATOM 760 N N . ASN A 1 95 ? 3.888 -16.317 -3.798 1.00 88.38 95 ASN A N 1
ATOM 761 C CA . ASN A 1 95 ? 3.889 -15.215 -2.841 1.00 88.38 95 ASN A CA 1
ATOM 762 C C . ASN A 1 95 ? 2.492 -14.975 -2.255 1.00 88.38 95 ASN A C 1
ATOM 764 O O . ASN A 1 95 ? 2.394 -14.624 -1.085 1.00 88.38 95 ASN A O 1
ATOM 768 N N . TYR A 1 96 ? 1.414 -15.273 -2.987 1.00 88.81 96 TYR A N 1
ATOM 769 C CA . TYR A 1 96 ? 0.056 -15.239 -2.430 1.00 88.81 96 TYR A CA 1
ATOM 770 C C . TYR A 1 96 ? -0.165 -16.294 -1.342 1.00 88.81 96 TYR A C 1
ATOM 772 O O . TYR A 1 96 ? -0.745 -15.993 -0.297 1.00 88.81 96 TYR A O 1
ATOM 780 N N . SER A 1 97 ? 0.324 -17.521 -1.544 1.00 88.69 97 SER A N 1
ATOM 781 C CA . SER A 1 97 ? 0.252 -18.566 -0.513 1.00 88.69 97 SER A CA 1
ATOM 782 C C . SER A 1 97 ? 1.102 -18.218 0.709 1.00 88.69 97 SER A C 1
ATOM 784 O O . SER A 1 97 ? 0.659 -18.425 1.838 1.00 88.69 97 SER A O 1
ATOM 786 N N . LEU A 1 98 ? 2.293 -17.650 0.492 1.00 91.62 98 LEU A N 1
ATOM 787 C CA . LEU A 1 98 ? 3.147 -17.163 1.577 1.00 91.62 98 LEU A CA 1
ATOM 788 C C . LEU A 1 98 ? 2.489 -16.010 2.337 1.00 91.62 98 LEU A C 1
ATOM 790 O O . LEU A 1 98 ? 2.506 -16.032 3.561 1.00 91.62 98 LEU A O 1
ATOM 794 N N . LEU A 1 99 ? 1.851 -15.063 1.645 1.00 92.19 99 LEU A N 1
ATOM 795 C CA . LEU A 1 99 ? 1.099 -13.981 2.280 1.00 92.19 99 LEU A CA 1
ATOM 796 C C . LE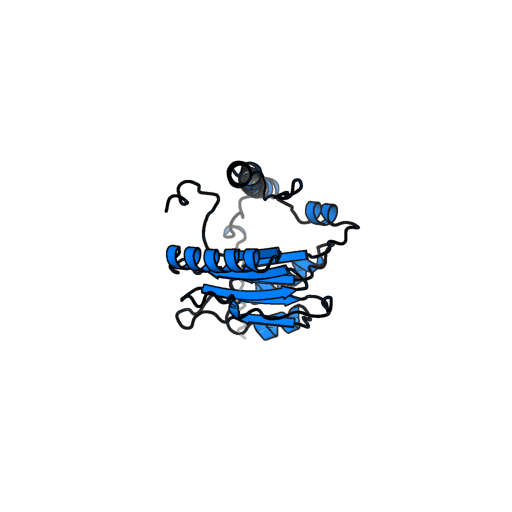U A 1 99 ? -0.058 -14.529 3.121 1.00 92.19 99 LEU A C 1
ATOM 798 O O . LEU A 1 99 ? -0.239 -14.104 4.256 1.00 92.19 99 LEU A O 1
ATOM 802 N N . LYS A 1 100 ? -0.815 -15.511 2.616 1.00 91.69 100 LYS A N 1
ATOM 803 C CA . LYS A 1 100 ? -1.879 -16.158 3.399 1.00 91.69 100 LYS A CA 1
ATOM 804 C C . LYS A 1 100 ? -1.335 -16.807 4.675 1.00 91.69 100 LYS A C 1
ATOM 806 O O . LYS A 1 100 ? -1.915 -16.619 5.741 1.00 91.69 100 LYS A O 1
ATOM 811 N N . ALA A 1 101 ? -0.229 -17.544 4.571 1.00 93.00 101 ALA A N 1
ATOM 812 C CA . ALA A 1 101 ? 0.420 -18.157 5.727 1.00 93.00 101 ALA A CA 1
ATOM 813 C C . ALA A 1 101 ? 0.950 -17.096 6.705 1.00 93.00 101 ALA A C 1
ATOM 815 O O . ALA A 1 101 ? 0.748 -17.213 7.910 1.00 93.00 101 ALA A O 1
ATOM 816 N N . TYR A 1 102 ? 1.563 -16.031 6.190 1.00 93.62 102 TYR A N 1
ATOM 817 C CA . TYR A 1 102 ? 2.052 -14.907 6.979 1.00 93.62 102 TYR A CA 1
ATOM 818 C C . TYR A 1 102 ? 0.931 -14.255 7.793 1.00 93.62 102 TYR A C 1
ATOM 820 O O . TYR A 1 102 ? 1.020 -14.187 9.014 1.00 93.62 102 TYR A O 1
ATOM 828 N N . LEU A 1 103 ? -0.169 -13.886 7.132 1.00 93.00 103 LEU A N 1
ATOM 829 C CA . LEU A 1 103 ? -1.341 -13.291 7.775 1.00 93.00 103 LEU A CA 1
ATOM 830 C C . LEU A 1 103 ? -1.959 -14.200 8.842 1.00 93.00 103 LEU A C 1
ATOM 832 O O . LEU A 1 103 ? -2.478 -13.694 9.828 1.00 93.00 103 LEU A O 1
ATOM 836 N N . SER A 1 104 ? -1.889 -15.526 8.675 1.00 92.12 104 SER A N 1
ATOM 837 C CA . SER A 1 104 ? -2.396 -16.474 9.679 1.00 92.12 104 SER A CA 1
ATOM 838 C C . SER A 1 104 ? -1.568 -16.526 10.968 1.00 92.12 104 SER A C 1
ATOM 840 O O . SER A 1 104 ? -2.055 -17.036 11.972 1.00 92.12 104 SER A O 1
ATOM 842 N N . ASN A 1 105 ? -0.344 -15.987 10.953 1.00 93.31 105 ASN A N 1
ATOM 843 C CA . ASN A 1 105 ? 0.498 -15.853 12.144 1.00 93.31 105 A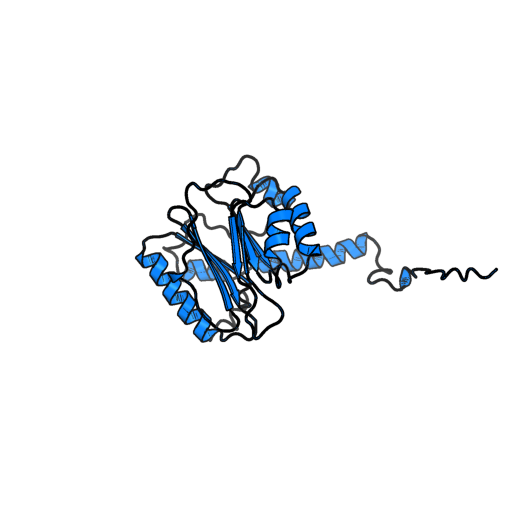SN A CA 1
ATOM 844 C C . ASN A 1 105 ? 0.285 -14.519 12.877 1.00 93.31 105 ASN A C 1
ATOM 846 O O . ASN A 1 105 ? 0.911 -14.294 13.915 1.00 93.31 105 ASN A O 1
ATOM 850 N N . LEU A 1 106 ? -0.549 -13.621 12.343 1.00 93.56 106 LEU A N 1
ATOM 851 C CA . LEU A 1 106 ? -0.813 -12.323 12.948 1.00 93.56 106 LEU A CA 1
ATOM 852 C C . LEU A 1 106 ? -2.087 -12.361 13.795 1.00 93.56 106 LEU A C 1
ATOM 854 O O . LEU A 1 106 ? -3.086 -12.966 13.416 1.00 93.56 106 LEU A O 1
ATOM 858 N N . ASN A 1 107 ? -2.070 -11.649 14.920 1.00 92.31 107 ASN A N 1
ATOM 859 C CA . ASN A 1 107 ? -3.214 -11.519 15.827 1.00 92.31 107 ASN A CA 1
ATOM 860 C C . ASN A 1 107 ? -4.259 -10.499 15.338 1.00 92.31 107 ASN A C 1
ATOM 862 O O . ASN A 1 107 ? -5.282 -10.308 15.995 1.00 92.31 107 ASN A O 1
ATOM 866 N N . LEU A 1 108 ? -4.002 -9.836 14.206 1.00 91.56 108 LEU A N 1
ATOM 867 C CA . LEU A 1 108 ? -4.897 -8.870 13.584 1.00 91.56 108 LEU A CA 1
ATOM 868 C C . LEU A 1 108 ? -5.327 -9.359 12.201 1.00 91.56 108 LEU A C 1
ATOM 870 O O . LEU A 1 108 ? -4.499 -9.626 11.328 1.00 91.56 108 LEU A O 1
ATOM 874 N N . ASP A 1 109 ? -6.635 -9.378 11.974 1.00 89.62 109 ASP A N 1
ATOM 875 C CA . ASP A 1 109 ? -7.185 -9.505 10.633 1.00 89.62 109 ASP A CA 1
ATOM 876 C C . ASP A 1 109 ? -7.326 -8.122 10.012 1.00 89.62 109 ASP A C 1
ATOM 878 O O . ASP A 1 109 ? -8.228 -7.382 10.386 1.00 89.62 109 ASP A O 1
ATOM 882 N N . PHE A 1 110 ? -6.452 -7.790 9.062 1.00 91.44 110 PHE A N 1
ATOM 883 C CA . PHE A 1 110 ? -6.561 -6.535 8.324 1.00 91.44 110 PHE A CA 1
ATOM 884 C C . PHE A 1 110 ? -7.888 -6.436 7.571 1.00 91.44 110 PHE A C 1
ATOM 886 O O . PHE A 1 110 ? -8.285 -7.382 6.877 1.00 91.44 110 PHE A O 1
ATOM 893 N N . ASP A 1 111 ? -8.528 -5.274 7.661 1.00 90.06 111 ASP A N 1
ATOM 894 C CA . ASP A 1 111 ? -9.801 -5.008 6.995 1.00 90.06 111 ASP A CA 1
ATOM 895 C C . ASP A 1 111 ? -9.599 -4.906 5.482 1.00 90.06 111 ASP A C 1
ATOM 897 O O . ASP A 1 111 ? -10.369 -5.470 4.697 1.00 90.06 111 ASP A O 1
ATOM 901 N N . ILE A 1 112 ? -8.518 -4.229 5.084 1.00 91.06 112 ILE A N 1
ATOM 902 C CA . ILE A 1 112 ? -8.162 -3.965 3.692 1.00 91.06 112 ILE A CA 1
ATOM 903 C C . ILE A 1 112 ? -6.717 -4.389 3.450 1.00 91.06 112 ILE A C 1
ATOM 905 O O . ILE A 1 112 ? -5.808 -4.060 4.216 1.00 91.06 112 ILE A O 1
ATOM 909 N N . ILE A 1 113 ? -6.502 -5.107 2.349 1.00 93.62 113 ILE A N 1
ATOM 910 C CA . ILE A 1 113 ? -5.171 -5.474 1.876 1.00 93.62 113 ILE A CA 1
ATOM 911 C C . ILE A 1 113 ? -4.973 -4.914 0.471 1.00 93.62 113 ILE A C 1
ATOM 913 O O . ILE A 1 113 ? -5.735 -5.206 -0.455 1.00 93.62 113 ILE A O 1
ATOM 917 N N . GLY A 1 114 ? -3.932 -4.102 0.342 1.00 94.62 114 GLY A N 1
ATOM 918 C CA . GLY A 1 114 ? -3.430 -3.546 -0.897 1.00 94.62 114 GLY A CA 1
ATOM 919 C C . GLY A 1 114 ? -2.228 -4.324 -1.415 1.00 94.62 114 GLY A C 1
ATOM 920 O O . GLY A 1 114 ? -1.314 -4.662 -0.659 1.00 94.62 114 GLY A O 1
ATOM 921 N N . VAL A 1 115 ? -2.214 -4.595 -2.714 1.00 94.81 115 VAL A N 1
ATOM 922 C CA . VAL A 1 115 ? -1.122 -5.297 -3.387 1.00 94.81 115 VAL A CA 1
ATOM 923 C C . VAL A 1 115 ? -0.636 -4.486 -4.576 1.00 94.81 115 VAL A C 1
ATOM 925 O O . VAL A 1 115 ? -1.419 -4.190 -5.476 1.00 94.81 115 VAL A O 1
ATOM 928 N N . SER A 1 116 ? 0.665 -4.213 -4.610 1.00 94.38 116 SER A N 1
ATOM 929 C CA . SER A 1 116 ? 1.393 -3.791 -5.812 1.00 94.38 116 SER A CA 1
ATOM 930 C C . SER A 1 116 ? 2.089 -4.989 -6.470 1.00 94.38 116 SER A C 1
ATOM 932 O O . SER A 1 116 ? 2.316 -6.028 -5.840 1.00 94.38 116 SER A O 1
ATOM 934 N N . GLU A 1 117 ? 2.363 -4.873 -7.770 1.00 92.56 117 GLU A N 1
ATOM 935 C CA . GLU A 1 117 ? 2.803 -5.978 -8.631 1.00 92.56 117 GLU A CA 1
ATOM 936 C C . GLU A 1 117 ? 1.931 -7.230 -8.491 1.00 92.56 117 GLU A C 1
ATOM 938 O O . GLU A 1 117 ? 2.429 -8.348 -8.336 1.00 92.56 117 GLU A O 1
ATOM 943 N N . ALA A 1 118 ? 0.611 -7.064 -8.550 1.00 90.12 118 ALA A N 1
ATOM 944 C CA . ALA A 1 118 ? -0.333 -8.173 -8.413 1.00 90.12 118 ALA A CA 1
ATOM 945 C C . ALA A 1 118 ? -0.205 -9.225 -9.538 1.00 90.12 118 ALA A C 1
ATOM 947 O O . ALA A 1 118 ? -0.668 -10.355 -9.394 1.00 90.12 118 ALA A O 1
ATOM 948 N N . GLY A 1 119 ? 0.449 -8.896 -10.653 1.00 87.00 119 GLY A N 1
ATOM 949 C CA . GLY A 1 119 ? 0.657 -9.784 -11.795 1.00 87.00 119 GLY A CA 1
ATOM 950 C C . GLY A 1 119 ? -0.593 -9.952 -12.639 1.00 87.00 119 GLY A C 1
ATOM 951 O O . GLY A 1 119 ? -1.694 -9.663 -12.184 1.00 87.00 119 GLY A O 1
ATOM 952 N N . VAL A 1 120 ? -0.433 -10.422 -13.876 1.00 77.88 120 VAL A N 1
ATOM 953 C CA . VAL A 1 120 ? -1.514 -10.544 -14.867 1.00 77.88 120 VAL A CA 1
ATOM 954 C C . VAL A 1 120 ? -2.475 -11.683 -14.485 1.00 77.88 120 VAL A C 1
ATOM 956 O O . VAL A 1 120 ? -2.043 -12.809 -14.264 1.00 77.88 120 VAL A O 1
ATOM 959 N N . ASN A 1 121 ? -3.783 -11.409 -14.447 1.00 74.94 121 ASN A N 1
ATOM 960 C CA . ASN A 1 121 ? -4.867 -12.390 -14.234 1.00 74.94 121 ASN A CA 1
ATOM 961 C C . ASN A 1 121 ? -4.944 -13.054 -12.843 1.00 74.94 121 ASN A C 1
ATOM 963 O O . ASN A 1 121 ? -5.599 -14.086 -12.685 1.00 74.94 121 ASN A O 1
ATOM 967 N N . ASN A 1 122 ? -4.360 -12.451 -11.804 1.00 83.56 122 ASN A N 1
ATOM 968 C CA . ASN A 1 122 ? -4.397 -13.018 -10.449 1.00 83.56 122 ASN A CA 1
ATOM 969 C C . ASN A 1 122 ? -5.658 -12.669 -9.636 1.00 83.56 122 ASN A C 1
ATOM 971 O O . ASN A 1 122 ? -5.786 -13.133 -8.506 1.00 83.56 122 ASN A O 1
ATOM 975 N N . ALA A 1 123 ? -6.630 -11.934 -10.189 1.00 84.00 123 ALA A N 1
ATOM 976 C CA . ALA A 1 123 ? -7.863 -11.577 -9.475 1.00 84.00 123 ALA A CA 1
ATOM 977 C C . ALA A 1 123 ? -8.605 -12.806 -8.904 1.00 84.00 123 ALA A C 1
ATOM 979 O O . ALA A 1 123 ? -8.952 -12.839 -7.724 1.00 84.00 123 ALA A O 1
ATOM 980 N N . ASN A 1 124 ? -8.776 -13.865 -9.705 1.00 86.00 124 ASN A N 1
ATOM 981 C CA . ASN A 1 124 ? -9.421 -15.104 -9.247 1.00 86.00 124 ASN A CA 1
ATOM 982 C C . ASN A 1 124 ? -8.587 -15.843 -8.192 1.00 86.00 124 ASN A C 1
ATOM 984 O O . ASN A 1 124 ? -9.140 -16.391 -7.239 1.00 86.00 124 ASN A O 1
ATOM 988 N N . LEU A 1 125 ? -7.258 -15.841 -8.340 1.00 86.06 125 LEU A N 1
ATOM 989 C CA . LEU A 1 125 ? -6.352 -16.428 -7.354 1.00 86.06 125 LEU A CA 1
ATOM 990 C C . LEU A 1 125 ? -6.490 -15.716 -6.008 1.00 86.06 125 LEU A C 1
ATOM 992 O O . LEU A 1 125 ? -6.637 -16.387 -4.990 1.00 86.06 125 LEU A O 1
ATOM 996 N N . ILE A 1 126 ? -6.484 -14.382 -6.002 1.00 85.44 126 ILE A N 1
ATOM 997 C CA . ILE A 1 126 ? -6.662 -13.569 -4.794 1.00 85.44 126 ILE A CA 1
ATOM 998 C C . ILE A 1 126 ? -8.013 -13.888 -4.154 1.00 85.44 126 ILE A C 1
ATOM 1000 O O . ILE A 1 126 ? -8.060 -14.255 -2.978 1.00 85.44 126 ILE A O 1
ATOM 1004 N N . LYS A 1 127 ? -9.099 -13.836 -4.937 1.00 85.25 127 LYS A N 1
ATOM 1005 C CA . LYS A 1 127 ? -10.452 -14.129 -4.452 1.00 85.25 127 LYS A CA 1
ATOM 1006 C C . LYS A 1 127 ? -10.526 -15.492 -3.759 1.00 85.25 127 LYS A C 1
ATOM 1008 O O . LYS A 1 127 ? -11.008 -15.578 -2.632 1.00 85.25 127 LYS A O 1
ATOM 1013 N N . ASN A 1 128 ? -9.989 -16.534 -4.393 1.00 86.19 128 ASN A N 1
ATOM 1014 C CA . ASN A 1 128 ? -10.002 -17.899 -3.859 1.00 86.19 128 ASN A CA 1
ATOM 1015 C C . ASN A 1 128 ? -9.043 -18.087 -2.674 1.00 86.19 128 ASN A C 1
ATOM 1017 O O . ASN A 1 128 ? -9.318 -18.871 -1.770 1.00 86.19 128 ASN A O 1
ATOM 1021 N N . THR A 1 129 ? -7.908 -17.387 -2.669 1.00 85.69 129 THR A N 1
ATOM 1022 C CA . THR A 1 129 ? -6.892 -17.518 -1.616 1.00 85.69 129 THR A CA 1
ATOM 1023 C C . THR A 1 129 ? -7.360 -16.868 -0.320 1.00 85.69 129 THR A C 1
ATOM 1025 O O . THR A 1 129 ? -7.168 -17.454 0.747 1.00 85.69 129 THR A O 1
ATOM 1028 N N . PHE A 1 130 ? -7.992 -15.696 -0.400 1.00 85.75 130 PHE A N 1
ATOM 1029 C CA . PHE A 1 130 ? -8.370 -14.896 0.770 1.00 85.75 130 PHE A CA 1
ATOM 1030 C C . PHE A 1 130 ? -9.862 -14.923 1.096 1.00 85.75 130 PHE A C 1
ATOM 1032 O O . PHE A 1 130 ? -10.263 -14.257 2.045 1.00 85.75 130 PHE A O 1
ATOM 1039 N N . ASN A 1 131 ? -10.671 -15.681 0.344 1.00 83.25 131 ASN A N 1
ATOM 1040 C CA . ASN A 1 131 ? -12.131 -15.722 0.496 1.00 83.25 131 ASN A CA 1
ATOM 1041 C C . ASN A 1 131 ? -12.738 -14.308 0.501 1.00 83.25 131 ASN A C 1
ATOM 1043 O O . ASN A 1 131 ? -13.605 -13.980 1.308 1.00 83.25 131 ASN A O 1
ATOM 1047 N N . SER A 1 132 ? -12.221 -13.452 -0.380 1.00 78.69 132 SER A N 1
ATOM 1048 C CA . SER A 1 132 ? -12.582 -12.042 -0.401 1.00 78.69 132 SER A CA 1
ATOM 1049 C C . SER A 1 132 ? -13.941 -11.820 -1.063 1.00 78.69 132 SER A C 1
ATOM 1051 O O . SER A 1 132 ? -14.240 -12.408 -2.109 1.00 78.69 132 SER A O 1
ATOM 1053 N N . HIS A 1 133 ? -14.747 -10.951 -0.453 1.00 73.00 133 HIS A N 1
ATOM 1054 C CA . HIS A 1 133 ? -16.092 -10.605 -0.919 1.00 73.00 133 HIS A CA 1
ATOM 1055 C C . HIS A 1 133 ? -16.066 -9.396 -1.864 1.00 73.00 133 HIS A C 1
ATOM 1057 O O . HIS A 1 133 ? -16.924 -9.268 -2.735 1.00 73.00 133 HIS A O 1
ATOM 1063 N N . PHE A 1 134 ? -15.036 -8.559 -1.755 1.00 81.88 134 PHE A N 1
ATOM 1064 C CA . PHE A 1 134 ? -14.788 -7.403 -2.597 1.00 81.88 134 PHE A CA 1
ATOM 1065 C C . PHE A 1 134 ? -13.358 -7.440 -3.126 1.00 81.88 134 PHE A C 1
ATOM 1067 O O . PHE A 1 134 ? -12.400 -7.469 -2.356 1.00 81.88 134 PHE A O 1
ATOM 1074 N N . ILE A 1 135 ? -13.216 -7.369 -4.449 1.00 86.50 135 ILE A N 1
ATOM 1075 C CA . ILE A 1 135 ? -11.915 -7.247 -5.093 1.00 86.50 135 ILE A CA 1
ATOM 1076 C C . ILE A 1 135 ? -11.957 -6.151 -6.151 1.00 86.50 135 ILE A C 1
ATOM 1078 O O . ILE A 1 135 ? -12.833 -6.139 -7.016 1.00 86.50 135 ILE A O 1
ATOM 1082 N N . MET A 1 136 ? -10.978 -5.255 -6.102 1.00 90.31 136 MET A N 1
ATOM 1083 C CA . MET A 1 136 ? -10.619 -4.415 -7.238 1.00 90.31 136 MET A CA 1
ATOM 1084 C C . MET A 1 136 ? -9.254 -4.836 -7.733 1.00 90.31 136 MET A C 1
ATOM 1086 O O . MET A 1 136 ? -8.375 -5.216 -6.961 1.00 90.31 136 MET A O 1
ATOM 1090 N N . TYR A 1 137 ? -9.086 -4.787 -9.043 1.00 91.75 137 TYR A N 1
ATOM 1091 C CA . TYR A 1 137 ? -7.874 -5.247 -9.680 1.00 91.75 137 TYR A CA 1
ATOM 1092 C C . TYR A 1 137 ? -7.634 -4.431 -10.946 1.00 91.75 137 TYR A C 1
ATOM 1094 O O . TYR A 1 137 ? -8.505 -4.351 -11.814 1.00 91.75 137 TYR A O 1
ATOM 1102 N N . LYS A 1 138 ? -6.440 -3.850 -11.044 1.00 91.69 138 LYS A N 1
ATOM 1103 C CA . LYS A 1 138 ? -5.920 -3.204 -12.246 1.00 91.69 138 LYS A CA 1
ATOM 1104 C C . LYS A 1 138 ? -4.858 -4.127 -12.828 1.00 91.69 138 LYS A C 1
ATOM 1106 O O . LYS A 1 138 ? -3.874 -4.446 -12.157 1.00 91.69 138 LYS A O 1
ATOM 1111 N N . LYS A 1 139 ? -5.060 -4.576 -14.067 1.00 89.69 139 LYS A N 1
ATOM 1112 C CA . LYS A 1 139 ? -4.007 -5.283 -14.808 1.00 89.69 139 LYS A CA 1
ATOM 1113 C C . LYS A 1 139 ? -2.827 -4.330 -15.070 1.00 89.69 139 LYS A C 1
ATOM 1115 O O . LYS A 1 139 ? -3.050 -3.118 -15.074 1.00 89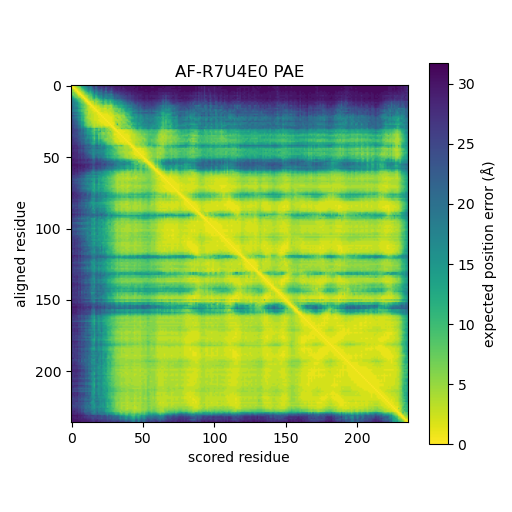.69 139 LYS A O 1
ATOM 1120 N N . PRO A 1 140 ? -1.611 -4.853 -15.308 1.00 87.31 140 PRO A N 1
ATOM 1121 C CA . PRO A 1 140 ? -0.506 -4.021 -15.768 1.00 87.31 140 PRO A CA 1
ATOM 1122 C C . PRO A 1 140 ? -0.866 -3.254 -17.045 1.00 87.31 140 PRO A C 1
ATOM 1124 O O . PRO A 1 140 ? -1.693 -3.731 -17.834 1.00 87.31 140 PRO A O 1
ATOM 1127 N N . SER A 1 141 ? -0.212 -2.112 -17.259 1.00 84.25 141 SER A N 1
ATOM 1128 C CA . SER A 1 141 ? -0.236 -1.399 -18.540 1.00 84.25 141 SER A CA 1
ATOM 1129 C C . SER A 1 141 ? 0.098 -2.353 -19.689 1.00 84.25 141 SER A C 1
ATOM 1131 O O . SER A 1 141 ? 0.996 -3.188 -19.553 1.00 84.25 141 SER A O 1
ATOM 1133 N N . ASP A 1 142 ? -0.578 -2.192 -20.833 1.00 84.06 142 ASP A N 1
ATOM 1134 C CA . ASP A 1 142 ? -0.351 -3.000 -22.041 1.00 84.06 142 ASP A CA 1
ATOM 1135 C C . ASP A 1 142 ? 1.083 -2.841 -22.598 1.00 84.06 142 ASP A C 1
ATOM 1137 O O . ASP A 1 142 ? 1.551 -3.663 -23.384 1.00 84.06 142 ASP A O 1
ATOM 1141 N N . GLU A 1 143 ? 1.818 -1.825 -22.137 1.00 83.56 143 GLU A N 1
ATOM 1142 C CA . GLU A 1 143 ? 3.245 -1.616 -22.411 1.00 83.56 143 GLU A CA 1
ATOM 1143 C C . GLU A 1 143 ? 4.171 -2.556 -21.614 1.00 83.56 143 GLU A C 1
ATOM 1145 O O . GLU A 1 143 ? 5.385 -2.590 -21.838 1.00 83.56 143 GLU A O 1
ATOM 1150 N N . THR A 1 144 ? 3.628 -3.321 -20.662 1.00 82.88 144 THR A N 1
ATOM 1151 C CA . THR A 1 144 ? 4.400 -4.169 -19.751 1.00 82.88 144 THR A CA 1
ATOM 1152 C C . THR A 1 144 ? 3.770 -5.548 -19.580 1.00 82.88 144 THR A C 1
ATOM 1154 O O . THR A 1 144 ? 2.566 -5.747 -19.698 1.00 82.88 144 THR A O 1
ATOM 1157 N N . THR A 1 145 ? 4.598 -6.533 -19.239 1.00 80.50 145 THR A N 1
ATOM 1158 C CA . THR A 1 145 ? 4.137 -7.888 -18.889 1.00 80.50 145 THR A CA 1
ATOM 1159 C C . THR A 1 145 ? 4.085 -8.126 -17.378 1.00 80.50 145 THR A C 1
ATOM 1161 O O . THR A 1 145 ? 3.754 -9.227 -16.936 1.00 80.50 145 THR A O 1
ATOM 1164 N N . LYS A 1 146 ? 4.436 -7.112 -16.576 1.00 84.69 146 LYS A N 1
ATOM 1165 C CA . LYS A 1 146 ? 4.596 -7.173 -15.116 1.00 84.69 146 LYS A CA 1
ATOM 1166 C C . LYS A 1 146 ? 4.034 -5.914 -14.470 1.00 84.69 146 LYS A C 1
ATOM 1168 O O . LYS A 1 146 ? 4.122 -4.847 -15.058 1.00 84.69 146 LYS A O 1
ATOM 1173 N N . GLY A 1 147 ? 3.540 -6.032 -13.243 1.00 88.06 147 GLY A N 1
ATOM 1174 C CA . GLY A 1 147 ? 2.949 -4.918 -12.504 1.00 88.06 147 GLY A CA 1
ATOM 1175 C C . GLY A 1 147 ? 1.542 -5.262 -12.045 1.00 88.06 147 GLY A C 1
ATOM 1176 O O . GLY A 1 147 ? 1.281 -6.402 -11.649 1.00 88.06 147 GLY A O 1
ATOM 1177 N N . GLY A 1 148 ? 0.630 -4.302 -12.155 1.00 90.12 148 GLY A N 1
ATOM 1178 C CA . GLY A 1 148 ? -0.749 -4.461 -11.708 1.00 90.12 148 GLY A CA 1
ATOM 1179 C C . GLY A 1 148 ? -0.914 -4.148 -10.225 1.00 90.12 148 GLY A C 1
ATOM 1180 O O . GLY A 1 148 ? 0.013 -4.298 -9.427 1.00 90.12 148 GLY A O 1
ATOM 1181 N N . ALA A 1 149 ? -2.124 -3.751 -9.862 1.00 93.25 149 ALA A N 1
ATOM 1182 C CA . ALA A 1 149 ? -2.502 -3.398 -8.503 1.00 93.25 149 ALA A CA 1
ATOM 1183 C C . ALA A 1 149 ? -3.779 -4.143 -8.109 1.00 93.25 149 ALA A C 1
ATOM 1185 O O . ALA A 1 149 ? -4.622 -4.444 -8.958 1.00 93.25 149 ALA A O 1
ATOM 1186 N N . ALA A 1 150 ? -3.935 -4.448 -6.825 1.00 92.81 150 ALA A N 1
ATOM 1187 C CA . ALA A 1 150 ? -5.157 -5.047 -6.310 1.00 92.81 150 ALA A CA 1
ATOM 1188 C C . ALA A 1 150 ? -5.528 -4.504 -4.931 1.00 92.81 150 ALA A C 1
ATOM 1190 O O . ALA A 1 150 ? -4.664 -4.227 -4.100 1.00 92.81 150 ALA A O 1
ATOM 1191 N N . PHE A 1 151 ? -6.831 -4.447 -4.687 1.00 89.38 151 PHE A N 1
ATOM 1192 C CA . PHE A 1 151 ? -7.437 -4.279 -3.375 1.00 89.38 151 PHE A CA 1
ATOM 1193 C C . PHE A 1 151 ? -8.332 -5.464 -3.086 1.00 89.38 151 PHE A C 1
ATOM 1195 O O . PHE A 1 151 ? -9.100 -5.880 -3.955 1.00 89.38 151 PHE A O 1
ATOM 1202 N N . PHE A 1 152 ? -8.299 -5.952 -1.854 1.00 88.56 152 PHE A N 1
ATOM 1203 C CA . PHE A 1 152 ? -9.296 -6.901 -1.388 1.00 88.56 152 PHE A CA 1
ATOM 1204 C C . PHE A 1 152 ? -9.572 -6.748 0.104 1.00 88.56 152 PHE A C 1
ATOM 1206 O O . PHE A 1 152 ? -8.676 -6.433 0.891 1.00 88.56 152 PHE A O 1
ATOM 1213 N N . ASN A 1 153 ? -10.822 -6.991 0.491 1.00 83.06 153 ASN A N 1
ATOM 1214 C CA . ASN A 1 153 ? -11.207 -7.094 1.896 1.00 83.06 153 ASN A CA 1
ATOM 1215 C C . ASN A 1 153 ? -11.119 -8.551 2.371 1.00 83.06 153 ASN A C 1
ATOM 1217 O O . ASN A 1 153 ? -11.325 -9.487 1.593 1.00 83.06 153 ASN A O 1
ATOM 1221 N N . ARG A 1 154 ? -10.850 -8.767 3.661 1.00 70.94 154 ARG A N 1
ATOM 1222 C CA . ARG A 1 154 ? -10.899 -10.122 4.250 1.00 70.94 154 ARG A CA 1
ATOM 1223 C C . ARG A 1 154 ? -12.254 -10.482 4.858 1.00 70.94 154 ARG A C 1
ATOM 1225 O O . ARG A 1 154 ? -12.506 -11.660 5.090 1.00 70.94 154 ARG A O 1
ATOM 1232 N N . LYS A 1 155 ? -13.115 -9.499 5.122 1.00 66.19 155 LYS A N 1
ATOM 1233 C CA . LYS A 1 155 ? -14.410 -9.680 5.790 1.00 66.19 155 LYS A CA 1
ATOM 1234 C C . LYS A 1 155 ? -15.443 -8.704 5.219 1.00 66.19 155 LYS A C 1
ATOM 1236 O O . LYS A 1 155 ? -15.080 -7.612 4.777 1.00 66.19 155 LYS A O 1
ATOM 1241 N N . GLU A 1 156 ? -16.719 -9.082 5.243 1.00 65.25 156 GLU A N 1
ATOM 1242 C CA . GLU A 1 156 ? -17.847 -8.168 5.007 1.00 65.25 156 GLU A CA 1
ATOM 1243 C C . GLU A 1 156 ? -17.977 -7.213 6.206 1.00 65.25 156 GLU A C 1
ATOM 1245 O O . GLU A 1 156 ? -18.785 -7.426 7.101 1.00 65.25 156 GLU A O 1
ATOM 1250 N N . LEU A 1 157 ? -17.083 -6.225 6.289 1.00 65.69 157 LEU A N 1
ATOM 1251 C CA . LEU A 1 157 ? -17.014 -5.286 7.418 1.00 65.69 157 LEU A CA 1
ATOM 1252 C C . LEU A 1 157 ? -17.627 -3.926 7.118 1.00 65.69 157 LEU A C 1
ATOM 1254 O O . LEU A 1 157 ? -17.892 -3.170 8.044 1.00 65.69 157 LEU A O 1
ATOM 1258 N N . PHE A 1 158 ? -17.809 -3.602 5.843 1.00 72.50 158 PHE A N 1
ATOM 1259 C CA . PHE A 1 158 ? -18.207 -2.269 5.423 1.00 72.50 158 PHE A CA 1
ATOM 1260 C C . PHE A 1 158 ? -19.587 -2.326 4.788 1.00 72.50 158 PHE A C 1
ATOM 1262 O O . PHE A 1 158 ? -19.783 -3.041 3.804 1.00 72.50 158 PHE A O 1
ATOM 1269 N N . ASP A 1 159 ? -20.513 -1.534 5.329 1.00 67.56 159 ASP A N 1
ATOM 1270 C CA . ASP A 1 159 ? -21.866 -1.370 4.786 1.00 67.56 159 ASP A CA 1
ATOM 1271 C C . ASP A 1 159 ? -21.830 -0.801 3.360 1.00 67.56 159 ASP A C 1
ATOM 1273 O O . ASP A 1 159 ? -22.681 -1.109 2.525 1.00 67.56 159 ASP A O 1
ATOM 1277 N N . SER A 1 160 ? -20.814 0.017 3.063 1.00 73.00 160 SER A N 1
ATOM 1278 C CA . SER A 1 160 ? -20.546 0.508 1.717 1.00 73.00 160 SER A CA 1
ATOM 1279 C C . SER A 1 160 ? -19.047 0.634 1.457 1.00 73.00 160 SER A C 1
ATOM 1281 O O . SER A 1 160 ? -18.307 1.257 2.216 1.00 73.00 160 SER A O 1
ATOM 1283 N N . LEU A 1 161 ? -18.605 0.046 0.348 1.00 83.88 161 LEU A N 1
ATOM 1284 C CA . LEU A 1 161 ? -17.280 0.256 -0.215 1.00 83.88 161 LEU A CA 1
ATOM 1285 C C . LEU A 1 161 ? -17.478 0.703 -1.662 1.00 83.88 161 LEU A C 1
ATOM 1287 O O . LEU A 1 161 ? -18.067 -0.017 -2.470 1.00 83.88 161 LEU A O 1
ATOM 1291 N N . THR A 1 162 ? -17.022 1.916 -1.973 1.00 89.06 162 THR A N 1
ATOM 1292 C CA . THR A 1 162 ? -17.272 2.549 -3.277 1.00 89.06 162 THR A CA 1
ATOM 1293 C C . THR A 1 162 ? -15.969 2.747 -4.035 1.00 89.06 162 THR A C 1
ATOM 1295 O O . THR A 1 162 ? -15.036 3.341 -3.503 1.00 89.06 162 THR A O 1
ATOM 1298 N N . ALA A 1 163 ? -15.902 2.291 -5.285 1.00 91.88 163 ALA A N 1
ATOM 1299 C CA . ALA A 1 163 ? -14.793 2.621 -6.177 1.00 91.88 163 ALA A CA 1
ATOM 1300 C C . ALA A 1 163 ? -14.808 4.124 -6.510 1.00 91.88 163 ALA A C 1
ATOM 1302 O O . ALA A 1 163 ? -15.848 4.666 -6.889 1.00 91.88 163 ALA A O 1
ATOM 1303 N N . ARG A 1 164 ? -13.660 4.795 -6.391 1.00 94.69 164 ARG A N 1
ATOM 1304 C CA . ARG A 1 164 ? -13.502 6.228 -6.681 1.00 94.69 164 ARG A CA 1
ATOM 1305 C C . ARG A 1 164 ? -12.699 6.446 -7.963 1.00 94.69 164 ARG A C 1
ATOM 1307 O O . ARG A 1 164 ? -11.580 6.950 -7.940 1.00 94.69 164 ARG A O 1
ATOM 1314 N N . ASN A 1 165 ? -13.281 6.059 -9.097 1.00 94.44 165 ASN A N 1
ATOM 1315 C CA . ASN A 1 165 ? -12.621 6.174 -10.407 1.00 94.44 165 ASN A CA 1
ATOM 1316 C C . ASN A 1 165 ? -12.295 7.631 -10.788 1.00 94.44 165 ASN A C 1
ATOM 1318 O O . ASN A 1 165 ? -11.449 7.893 -11.633 1.00 94.44 165 ASN A O 1
ATOM 1322 N N . ASP A 1 166 ? -12.950 8.595 -10.144 1.00 95.69 166 ASP A N 1
ATOM 1323 C CA . ASP A 1 166 ? -12.690 10.023 -10.290 1.00 95.69 166 ASP A CA 1
ATOM 1324 C C . ASP A 1 166 ? -11.354 10.489 -9.672 1.00 95.69 166 ASP A C 1
ATOM 1326 O O . ASP A 1 166 ? -11.022 11.669 -9.795 1.00 95.69 166 ASP A O 1
ATOM 1330 N N . PHE A 1 167 ? -10.614 9.598 -9.003 1.00 96.50 167 PHE A N 1
ATOM 1331 C CA . PHE A 1 167 ? -9.221 9.797 -8.587 1.00 96.50 167 PHE A CA 1
ATOM 1332 C C . PHE A 1 167 ? -8.216 9.024 -9.453 1.00 96.50 167 PHE A C 1
ATOM 1334 O O . PHE A 1 167 ? -7.024 9.086 -9.173 1.00 96.50 167 PHE A O 1
ATOM 1341 N N . GLU A 1 168 ? -8.632 8.291 -10.491 1.00 95.25 168 GLU A N 1
ATOM 1342 C CA . GLU A 1 168 ? -7.654 7.566 -11.310 1.00 95.25 168 GLU A CA 1
ATOM 1343 C C . GLU A 1 168 ? -6.624 8.524 -11.927 1.00 95.25 168 GLU A C 1
ATOM 1345 O O . GLU A 1 168 ? -6.977 9.499 -12.601 1.00 95.25 168 GLU A O 1
ATOM 1350 N N . LEU A 1 169 ? -5.339 8.221 -11.723 1.00 95.75 169 LEU A N 1
ATOM 1351 C CA . LEU A 1 169 ? -4.229 9.041 -12.213 1.00 95.75 169 LEU A CA 1
ATOM 1352 C C . LEU A 1 169 ? -4.167 9.037 -13.744 1.00 95.75 169 LEU A C 1
ATOM 1354 O O . LEU A 1 169 ? -3.793 10.043 -14.345 1.00 95.75 169 LEU A O 1
ATOM 1358 N N . ASN A 1 170 ? -4.582 7.927 -14.370 1.00 94.06 170 ASN A N 1
ATOM 1359 C CA . ASN A 1 170 ? -4.611 7.742 -15.825 1.00 94.06 170 ASN A CA 1
ATOM 1360 C C . ASN A 1 170 ? -3.254 8.021 -16.492 1.00 94.06 170 ASN A C 1
ATOM 1362 O O . ASN A 1 170 ? -3.184 8.631 -17.559 1.00 94.06 170 ASN A O 1
ATOM 1366 N N . LEU A 1 171 ? -2.178 7.561 -15.852 1.00 94.69 171 LEU A N 1
ATOM 1367 C CA . LEU A 1 171 ? -0.812 7.727 -16.333 1.00 94.69 171 LEU A CA 1
ATOM 1368 C C . LEU A 1 171 ? -0.262 6.424 -16.929 1.00 94.69 171 LEU A C 1
ATOM 1370 O O . LEU A 1 171 ? -0.526 5.344 -16.390 1.00 94.69 171 LEU A O 1
ATOM 1374 N N . PRO A 1 172 ? 0.538 6.497 -18.008 1.00 93.38 172 PRO A N 1
ATOM 1375 C CA . PRO A 1 172 ? 1.261 5.338 -18.512 1.00 93.38 172 PRO A CA 1
ATOM 1376 C C . PRO A 1 172 ? 2.161 4.742 -17.430 1.00 93.38 172 PRO A C 1
ATOM 1378 O O . PRO A 1 172 ? 2.852 5.466 -16.712 1.00 93.38 172 PRO A O 1
ATOM 1381 N N . LEU A 1 173 ? 2.191 3.409 -17.351 1.00 94.06 173 LEU A N 1
ATOM 1382 C CA . LEU A 1 173 ? 3.048 2.665 -16.420 1.00 94.06 173 LEU A CA 1
ATOM 1383 C C . LEU A 1 173 ? 2.762 2.958 -14.929 1.00 94.06 173 LEU A C 1
ATOM 1385 O O . LEU A 1 173 ? 3.627 2.752 -14.073 1.00 94.06 173 LEU A O 1
ATOM 1389 N N . VAL A 1 174 ? 1.556 3.438 -14.621 1.00 95.19 174 VAL A N 1
ATOM 1390 C CA . VAL A 1 174 ? 1.055 3.596 -13.256 1.00 95.19 174 VAL A CA 1
ATOM 1391 C C . VAL A 1 174 ? -0.224 2.788 -13.116 1.00 95.19 174 VAL A C 1
ATOM 1393 O O . VAL A 1 174 ? -1.191 2.983 -13.851 1.00 95.19 174 VAL A O 1
ATOM 1396 N N . GLU A 1 175 ? -0.229 1.865 -12.165 1.00 95.25 175 GLU A N 1
ATOM 1397 C CA . GLU A 1 175 ? -1.403 1.093 -11.798 1.00 95.25 175 GLU A CA 1
ATOM 1398 C C . GLU A 1 175 ? -1.901 1.548 -10.433 1.00 95.25 175 GLU A C 1
ATOM 1400 O O . GLU A 1 175 ? -1.331 1.220 -9.393 1.00 95.25 175 GLU A O 1
ATOM 1405 N N . ASP A 1 176 ? -2.991 2.301 -10.446 1.00 96.00 176 ASP A N 1
ATOM 1406 C CA . ASP A 1 176 ? -3.619 2.846 -9.257 1.00 96.00 176 ASP A CA 1
ATOM 1407 C C . ASP A 1 176 ? -5.073 2.391 -9.127 1.00 96.00 176 ASP A C 1
ATOM 1409 O O . ASP A 1 176 ? -5.805 2.208 -10.104 1.00 96.00 176 ASP A O 1
ATOM 1413 N N . LEU A 1 177 ? -5.484 2.183 -7.884 1.00 96.25 177 LEU A N 1
ATOM 1414 C CA . LEU A 1 177 ? -6.854 1.882 -7.509 1.00 96.25 177 LEU A CA 1
ATOM 1415 C C . LEU A 1 177 ? -7.245 2.801 -6.359 1.00 96.25 177 LEU A C 1
ATOM 1417 O O . LEU A 1 177 ? -6.421 3.083 -5.489 1.00 96.25 177 LEU A O 1
ATOM 1421 N N . TRP A 1 178 ? -8.510 3.211 -6.335 1.00 96.81 178 TRP A N 1
ATOM 1422 C CA . TRP A 1 178 ? -9.044 4.123 -5.330 1.00 96.81 178 TRP A CA 1
ATOM 1423 C C . TRP A 1 178 ? -10.400 3.633 -4.846 1.00 96.81 178 TRP A C 1
ATOM 1425 O O . TRP A 1 178 ? -11.294 3.337 -5.645 1.00 96.81 178 TRP A O 1
ATOM 1435 N N . ILE A 1 179 ? -10.559 3.570 -3.530 1.00 93.81 179 ILE A N 1
ATOM 1436 C CA . ILE A 1 179 ? -11.812 3.203 -2.874 1.00 93.81 179 ILE A CA 1
ATOM 1437 C C . ILE A 1 179 ? -12.157 4.216 -1.794 1.00 93.81 179 ILE A C 1
ATOM 1439 O O . ILE A 1 179 ? -11.292 4.918 -1.277 1.00 93.81 179 ILE A O 1
ATOM 1443 N N . GLN A 1 180 ? -13.430 4.270 -1.432 1.00 92.81 180 GLN A N 1
ATOM 1444 C CA . GLN A 1 180 ? -13.905 4.989 -0.267 1.00 92.81 180 GLN A CA 1
ATOM 1445 C C . GLN A 1 180 ? -14.606 4.025 0.686 1.00 92.81 180 GLN A C 1
ATOM 1447 O O . GLN A 1 180 ? -15.467 3.245 0.266 1.00 92.81 180 GLN A O 1
ATOM 1452 N N . VAL A 1 181 ? -14.236 4.135 1.959 1.00 89.88 181 VAL A N 1
ATOM 1453 C CA . VAL A 1 181 ? -14.872 3.484 3.104 1.00 89.88 181 VAL A CA 1
ATOM 1454 C C . VAL A 1 181 ? -15.187 4.579 4.117 1.00 89.88 181 VAL A C 1
ATOM 1456 O O . VAL A 1 181 ? -14.283 5.279 4.580 1.00 89.88 181 VAL A O 1
ATOM 1459 N N . ASP A 1 182 ? -16.470 4.770 4.414 1.00 88.75 182 ASP A N 1
ATOM 1460 C CA . ASP A 1 182 ? -16.974 5.874 5.238 1.00 88.75 182 ASP A CA 1
ATOM 1461 C C . ASP A 1 182 ? -16.427 7.242 4.772 1.00 88.75 182 ASP A C 1
ATOM 1463 O O . ASP A 1 182 ? -16.624 7.641 3.618 1.00 88.75 182 ASP A O 1
ATOM 1467 N N . ASN A 1 183 ? -15.715 7.959 5.652 1.00 90.50 183 ASN A N 1
ATOM 1468 C CA . ASN A 1 183 ? -15.071 9.246 5.366 1.00 90.50 183 ASN A CA 1
ATOM 1469 C C . ASN A 1 183 ? -13.596 9.118 4.921 1.00 90.50 183 ASN A C 1
ATOM 1471 O O . ASN A 1 183 ? -12.858 10.106 4.923 1.00 90.50 183 ASN A O 1
ATOM 1475 N N . THR A 1 184 ? -13.148 7.910 4.572 1.00 92.69 184 THR A N 1
ATOM 1476 C CA . THR A 1 184 ? -11.750 7.617 4.228 1.00 92.69 184 THR A CA 1
ATOM 1477 C C . THR A 1 184 ? -11.631 7.210 2.763 1.00 92.69 184 THR A C 1
ATOM 1479 O O . THR A 1 184 ? -12.254 6.243 2.326 1.00 92.69 184 THR A O 1
ATOM 1482 N N . VAL A 1 185 ? -10.808 7.930 2.004 1.00 95.81 185 VAL A N 1
ATOM 1483 C CA . VAL A 1 185 ? -10.370 7.556 0.655 1.00 95.81 185 VAL A CA 1
ATOM 1484 C C . VAL A 1 185 ? -9.055 6.794 0.774 1.00 95.81 185 VAL A C 1
ATOM 1486 O O . VAL A 1 185 ? -8.126 7.255 1.434 1.00 95.81 185 VAL A O 1
ATOM 1489 N N . ILE A 1 186 ? -8.972 5.626 0.146 1.00 95.44 186 ILE A N 1
ATOM 1490 C CA . ILE A 1 186 ? -7.827 4.721 0.243 1.00 95.44 186 ILE A CA 1
ATOM 1491 C C . ILE A 1 186 ? -7.318 4.416 -1.160 1.00 95.44 186 ILE A C 1
ATOM 1493 O O . ILE A 1 186 ? -8.104 4.057 -2.038 1.00 95.44 186 ILE A O 1
ATOM 1497 N N . ALA A 1 187 ? -6.006 4.528 -1.350 1.00 96.94 187 ALA A N 1
ATOM 1498 C CA . ALA A 1 187 ? -5.337 4.283 -2.618 1.00 96.94 187 ALA A CA 1
ATOM 1499 C C . ALA A 1 187 ? -4.254 3.211 -2.493 1.00 96.94 187 ALA A C 1
ATOM 1501 O O . ALA A 1 187 ? -3.497 3.189 -1.518 1.00 96.94 187 ALA A O 1
ATOM 1502 N N . VAL A 1 188 ? -4.175 2.347 -3.504 1.00 96.19 188 VAL A N 1
ATOM 1503 C CA . VAL A 1 188 ? -3.034 1.457 -3.750 1.00 96.19 188 VAL A CA 1
ATOM 1504 C C . VAL A 1 188 ? -2.454 1.859 -5.082 1.00 96.19 188 VAL A C 1
ATOM 1506 O O . VAL A 1 188 ? -3.154 1.821 -6.092 1.00 96.19 188 VAL A O 1
ATOM 1509 N N . ILE A 1 189 ? -1.184 2.240 -5.065 1.00 96.75 189 ILE A N 1
ATOM 1510 C CA . ILE A 1 189 ? -0.490 2.756 -6.236 1.00 96.75 189 ILE A CA 1
ATOM 1511 C C . ILE A 1 189 ? 0.756 1.912 -6.481 1.00 96.75 189 ILE A C 1
ATOM 1513 O O . ILE A 1 189 ? 1.594 1.734 -5.597 1.00 96.75 189 ILE A O 1
ATOM 1517 N N . TYR A 1 190 ? 0.897 1.412 -7.699 1.00 96.00 190 TYR A N 1
ATOM 1518 C CA . TYR A 1 190 ? 2.158 0.907 -8.212 1.00 96.00 190 TYR A CA 1
ATOM 1519 C C . TYR A 1 190 ? 2.631 1.829 -9.333 1.00 96.00 190 TYR A C 1
ATOM 1521 O O . TYR A 1 190 ? 1.952 1.980 -10.345 1.00 96.00 190 TYR A O 1
ATOM 1529 N N . ARG A 1 191 ? 3.785 2.470 -9.142 1.00 95.56 191 ARG A N 1
ATOM 1530 C CA . ARG A 1 191 ? 4.436 3.280 -10.179 1.00 95.56 191 ARG A CA 1
ATOM 1531 C C . ARG A 1 191 ? 5.634 2.499 -10.682 1.00 95.56 191 ARG A C 1
ATOM 1533 O O . ARG A 1 191 ? 6.564 2.263 -9.911 1.00 95.56 191 ARG A O 1
ATOM 1540 N N . HIS A 1 192 ? 5.660 2.130 -11.960 1.00 94.00 192 HIS A N 1
ATOM 1541 C CA . HIS A 1 192 ? 6.847 1.488 -12.529 1.00 94.00 192 HIS A CA 1
ATOM 1542 C C . HIS A 1 192 ? 8.079 2.397 -12.401 1.00 94.00 192 HIS A C 1
ATOM 1544 O O . HIS A 1 192 ? 7.962 3.613 -12.569 1.00 94.00 192 HIS A O 1
ATOM 1550 N N . PRO A 1 193 ? 9.293 1.836 -12.240 1.00 92.38 193 PRO A N 1
ATOM 1551 C CA . PRO A 1 193 ? 10.524 2.628 -12.171 1.00 92.38 193 PRO A CA 1
ATOM 1552 C C . PRO A 1 193 ? 10.757 3.534 -13.390 1.00 92.38 193 PRO A C 1
ATOM 1554 O O . PRO A 1 193 ? 11.431 4.553 -13.284 1.00 92.38 193 PRO A O 1
ATOM 1557 N N . LYS A 1 194 ? 10.213 3.149 -14.554 1.00 91.81 194 LYS A N 1
ATOM 1558 C CA . LYS A 1 194 ? 10.329 3.886 -15.823 1.00 91.81 194 LYS A CA 1
ATOM 1559 C C . LYS A 1 194 ? 9.240 4.940 -16.036 1.00 91.81 194 LYS A C 1
ATOM 1561 O O . LYS A 1 194 ? 9.331 5.684 -17.007 1.00 91.81 194 LYS A O 1
ATOM 1566 N N . ALA A 1 195 ? 8.207 4.975 -15.193 1.00 93.56 195 ALA A N 1
ATOM 1567 C CA . ALA A 1 195 ? 7.153 5.975 -15.304 1.00 93.56 195 ALA A CA 1
ATOM 1568 C C . ALA A 1 195 ? 7.721 7.377 -15.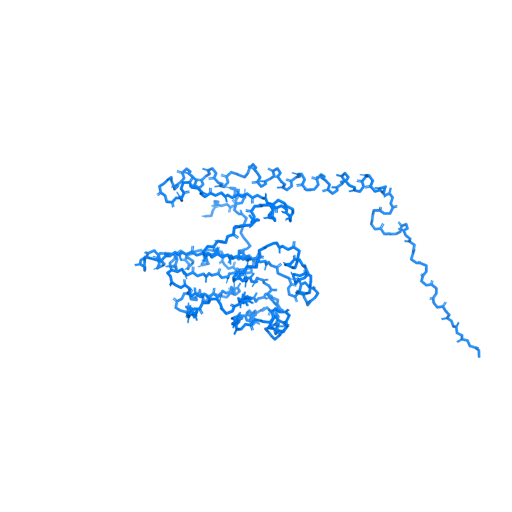034 1.00 93.56 195 ALA A C 1
ATOM 1570 O O . ALA A 1 195 ? 8.670 7.528 -14.258 1.00 93.56 195 ALA A O 1
ATOM 1571 N N . ASN A 1 196 ? 7.125 8.405 -15.637 1.00 94.56 196 ASN A N 1
ATOM 1572 C CA . ASN A 1 196 ? 7.519 9.792 -15.401 1.00 94.56 196 ASN A CA 1
ATOM 1573 C C . ASN A 1 196 ? 7.203 10.180 -13.946 1.00 94.56 196 ASN A C 1
ATOM 1575 O O . ASN A 1 196 ? 6.042 10.200 -13.546 1.00 94.56 196 ASN A O 1
ATOM 1579 N N . SER A 1 197 ? 8.235 10.447 -13.140 1.00 93.56 197 SER A N 1
ATOM 1580 C CA . SER A 1 197 ? 8.068 10.796 -11.726 1.00 93.56 197 SER A CA 1
ATOM 1581 C C . SER A 1 197 ? 7.449 12.176 -11.527 1.00 93.56 197 SER A C 1
ATOM 1583 O O . SER A 1 197 ? 6.658 12.333 -10.609 1.00 93.56 197 SER A O 1
ATOM 1585 N N . THR A 1 198 ? 7.768 13.152 -12.378 1.00 94.75 198 THR A N 1
ATOM 1586 C CA . THR A 1 198 ? 7.241 14.519 -12.266 1.00 94.75 198 THR A CA 1
ATOM 1587 C C . THR A 1 198 ? 5.741 14.542 -12.535 1.00 94.75 198 THR A C 1
ATOM 1589 O O . THR A 1 198 ? 4.974 14.975 -11.683 1.00 94.75 198 THR A O 1
ATOM 1592 N N . GLU A 1 199 ? 5.310 13.976 -13.665 1.00 96.19 199 GLU A N 1
ATOM 1593 C CA . GLU A 1 199 ? 3.886 13.910 -14.022 1.00 96.19 199 GLU A CA 1
ATOM 1594 C C . GLU A 1 199 ? 3.081 13.095 -12.995 1.00 96.19 199 GLU A C 1
ATOM 1596 O O . GLU A 1 199 ? 1.954 13.447 -12.644 1.00 96.19 199 GLU A O 1
ATOM 1601 N N . PHE A 1 200 ? 3.682 12.023 -12.467 1.00 96.75 200 PHE A N 1
ATOM 1602 C CA . PHE A 1 200 ? 3.106 11.250 -11.373 1.00 96.75 200 PHE A CA 1
ATOM 1603 C C . PHE A 1 200 ? 2.878 12.094 -10.117 1.00 96.75 200 PHE A C 1
ATOM 1605 O O . PHE A 1 200 ? 1.772 12.073 -9.575 1.00 96.75 200 PHE A O 1
ATOM 1612 N N . THR A 1 201 ? 3.898 12.825 -9.662 1.00 95.06 201 THR A N 1
ATOM 1613 C CA . THR A 1 201 ? 3.808 13.658 -8.458 1.00 95.06 201 THR A CA 1
ATOM 1614 C C . THR A 1 201 ? 2.763 14.756 -8.629 1.00 95.06 201 THR A C 1
ATOM 1616 O O . THR A 1 201 ? 1.882 14.864 -7.783 1.00 95.06 201 THR A O 1
ATOM 1619 N N . GLU A 1 202 ? 2.765 15.478 -9.754 1.00 96.62 202 GLU A N 1
ATOM 1620 C CA . GLU A 1 202 ? 1.781 16.537 -10.037 1.00 96.62 202 GLU A CA 1
ATOM 1621 C C . GLU A 1 202 ? 0.337 16.004 -10.012 1.00 96.62 202 GLU A C 1
ATOM 1623 O O . GLU A 1 202 ? -0.560 16.602 -9.415 1.00 96.62 202 GLU A O 1
ATOM 1628 N N . LYS A 1 203 ? 0.085 14.843 -10.632 1.00 97.44 203 LYS A N 1
ATOM 1629 C CA . LYS A 1 203 ? -1.251 14.224 -10.619 1.00 97.44 203 LYS A CA 1
ATOM 1630 C C . LYS A 1 203 ? -1.650 13.722 -9.237 1.00 97.44 203 LYS A C 1
ATOM 1632 O O . LYS A 1 203 ? -2.818 13.848 -8.861 1.00 97.44 203 LYS A O 1
ATOM 1637 N N . LEU A 1 204 ? -0.707 13.151 -8.491 1.00 96.94 204 LEU A N 1
ATOM 1638 C CA . LEU A 1 204 ? -0.961 12.700 -7.130 1.00 96.94 204 LEU A CA 1
ATOM 1639 C C . LEU A 1 204 ? -1.283 13.888 -6.215 1.00 96.94 204 LEU A C 1
ATOM 1641 O O . LEU A 1 204 ? -2.238 13.798 -5.449 1.00 96.94 204 LEU A O 1
ATOM 1645 N N . GLU A 1 205 ? -0.563 15.003 -6.334 1.00 95.75 205 GLU A N 1
ATOM 1646 C CA . GLU A 1 205 ? -0.824 16.238 -5.585 1.00 95.75 205 GLU A CA 1
ATOM 1647 C C . GLU A 1 205 ? -2.242 16.762 -5.826 1.00 95.75 205 GLU A C 1
ATOM 1649 O O . GLU A 1 205 ? -2.978 16.974 -4.864 1.00 95.75 205 GLU A O 1
ATOM 1654 N N . LEU A 1 206 ? -2.686 16.847 -7.086 1.00 96.88 206 LEU A N 1
ATOM 1655 C CA . LEU A 1 206 ? -4.060 17.252 -7.418 1.00 96.88 206 LEU A CA 1
ATOM 1656 C C . LEU A 1 206 ? -5.117 16.344 -6.766 1.00 96.88 206 LEU A C 1
ATOM 1658 O O . LEU A 1 206 ? -6.155 16.812 -6.288 1.00 96.88 206 LEU A O 1
ATOM 1662 N N . ASN A 1 207 ? -4.863 15.034 -6.721 1.00 97.38 207 ASN A N 1
ATOM 1663 C CA . ASN A 1 207 ? -5.751 14.090 -6.047 1.00 97.38 207 ASN A CA 1
ATOM 1664 C C . ASN A 1 207 ? -5.747 14.280 -4.524 1.00 97.38 207 ASN A C 1
ATOM 1666 O O . ASN A 1 207 ? -6.807 14.220 -3.899 1.00 97.38 207 ASN A O 1
ATOM 1670 N N . LEU A 1 208 ? -4.584 14.531 -3.920 1.00 95.06 208 LEU A N 1
ATOM 1671 C CA . LEU A 1 208 ? -4.471 14.809 -2.488 1.00 95.06 208 LEU A CA 1
ATOM 1672 C C . LEU A 1 208 ? -5.187 16.118 -2.115 1.00 95.06 208 LEU A C 1
ATOM 1674 O O . LEU A 1 208 ? -5.946 16.138 -1.145 1.00 95.06 208 LEU A O 1
ATOM 1678 N N . GLU A 1 209 ? -5.039 17.175 -2.916 1.00 95.62 209 GLU A N 1
ATOM 1679 C CA . GLU A 1 209 ? -5.783 18.432 -2.755 1.00 95.62 209 GLU A CA 1
ATOM 1680 C C . GLU A 1 209 ? -7.292 18.208 -2.836 1.00 95.62 209 GLU A C 1
ATOM 1682 O O . GLU A 1 209 ? -8.056 18.729 -2.023 1.00 95.62 209 GLU A O 1
ATOM 1687 N N . LYS A 1 210 ? -7.744 17.382 -3.781 1.00 96.81 210 LYS A N 1
ATOM 1688 C CA . LYS A 1 210 ? -9.157 17.022 -3.899 1.00 96.81 210 LYS A CA 1
ATOM 1689 C C . LYS A 1 210 ? -9.673 16.265 -2.668 1.00 96.81 210 LYS A C 1
ATOM 1691 O O . LYS A 1 210 ? -10.778 16.559 -2.219 1.00 96.81 210 LYS A O 1
ATOM 1696 N N . ILE A 1 211 ? -8.891 15.355 -2.078 1.00 95.50 211 ILE A N 1
ATOM 1697 C CA . ILE A 1 211 ? -9.255 14.685 -0.811 1.00 95.50 211 ILE A CA 1
ATOM 1698 C C . ILE A 1 211 ? -9.430 15.712 0.318 1.00 95.50 211 ILE A C 1
ATOM 1700 O O . ILE A 1 211 ? -10.415 15.649 1.059 1.00 95.50 211 ILE A O 1
ATOM 1704 N N . ILE A 1 212 ? -8.507 16.675 0.418 1.00 92.25 212 ILE A N 1
ATOM 1705 C CA . ILE A 1 212 ? -8.558 17.761 1.407 1.00 92.25 212 ILE A CA 1
ATOM 1706 C C . ILE A 1 212 ? -9.808 18.625 1.193 1.00 92.25 212 ILE A C 1
ATOM 1708 O O . ILE A 1 212 ? -10.545 18.886 2.143 1.00 92.25 212 ILE A O 1
ATOM 1712 N N . ASN A 1 213 ? -10.093 19.010 -0.053 1.00 95.88 213 ASN 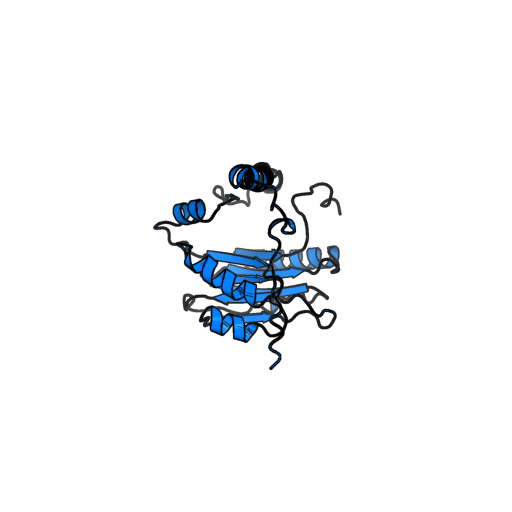A N 1
ATOM 1713 C CA . ASN A 1 213 ? -11.262 19.817 -0.417 1.00 95.88 213 ASN A CA 1
ATOM 1714 C C . ASN A 1 213 ? -12.592 19.094 -0.143 1.00 95.88 213 ASN A C 1
ATOM 1716 O O . ASN A 1 213 ? -13.590 19.738 0.176 1.00 95.88 213 ASN A O 1
ATOM 1720 N N . GLU A 1 214 ? -12.615 17.761 -0.229 1.00 95.75 214 GLU A N 1
ATOM 1721 C CA . GLU A 1 214 ? -13.763 16.933 0.163 1.00 95.75 214 GLU A CA 1
ATOM 1722 C C . GLU A 1 214 ? -13.885 16.738 1.689 1.00 95.75 214 GLU A C 1
ATOM 1724 O O . GLU A 1 214 ? -14.842 16.104 2.136 1.00 95.75 214 GLU A O 1
ATOM 1729 N N . ASN A 1 215 ? -12.952 17.270 2.492 1.00 93.81 215 ASN A N 1
ATOM 1730 C CA . ASN A 1 215 ? -12.864 17.079 3.945 1.00 93.81 215 ASN A CA 1
ATOM 1731 C C . ASN A 1 215 ? -12.837 15.588 4.356 1.00 93.81 215 ASN A C 1
ATOM 1733 O O . ASN A 1 215 ? -13.488 15.160 5.318 1.00 93.81 215 ASN A O 1
ATOM 1737 N N . LYS A 1 216 ? -12.091 14.782 3.591 1.00 93.19 216 LYS A N 1
ATOM 1738 C CA . LYS A 1 216 ? -11.929 13.336 3.800 1.00 93.19 216 LYS A CA 1
ATOM 1739 C C . LYS A 1 216 ? -10.537 12.992 4.312 1.00 93.19 216 LYS A C 1
ATOM 1741 O O . LYS A 1 216 ? -9.583 13.749 4.147 1.00 93.19 216 LYS A O 1
ATOM 1746 N N . ILE A 1 217 ? -10.415 11.811 4.911 1.00 91.25 217 ILE A N 1
ATOM 1747 C CA . ILE A 1 217 ? -9.119 11.239 5.290 1.00 91.25 217 ILE A CA 1
ATOM 1748 C C . ILE A 1 217 ? -8.544 10.508 4.074 1.00 91.25 217 ILE A C 1
ATOM 1750 O O . ILE A 1 217 ? -9.226 9.672 3.489 1.00 91.25 217 ILE A O 1
ATOM 1754 N N . GLY A 1 218 ? -7.298 10.803 3.699 1.00 92.62 218 GLY A N 1
ATOM 1755 C CA . GLY A 1 218 ? -6.582 10.100 2.632 1.00 92.62 218 GLY A CA 1
ATOM 1756 C C . GLY A 1 218 ? -5.587 9.085 3.188 1.00 92.62 218 GLY A C 1
ATOM 1757 O O . GLY A 1 218 ? -4.696 9.454 3.950 1.00 92.62 218 GLY A O 1
ATOM 1758 N N . LEU A 1 219 ? -5.705 7.819 2.787 1.00 93.31 219 LEU A N 1
ATOM 1759 C CA . LEU A 1 219 ? -4.715 6.773 3.050 1.00 93.31 219 LEU A CA 1
ATOM 1760 C C . LEU A 1 219 ? -4.126 6.290 1.725 1.00 93.31 219 LEU A C 1
ATOM 1762 O O . LEU A 1 219 ? -4.761 5.536 0.993 1.00 93.31 219 LEU A O 1
ATOM 1766 N N . VAL A 1 220 ? -2.902 6.707 1.419 1.00 94.31 220 VAL A N 1
ATOM 1767 C CA . VAL A 1 220 ? -2.191 6.275 0.211 1.00 94.31 220 VAL A CA 1
ATOM 1768 C C . VAL A 1 220 ? -1.117 5.272 0.603 1.00 94.31 220 VAL A C 1
ATOM 1770 O O . VAL A 1 220 ? -0.276 5.545 1.457 1.00 94.31 220 VAL A O 1
ATOM 1773 N N . CYS A 1 221 ? -1.149 4.101 -0.019 1.00 94.62 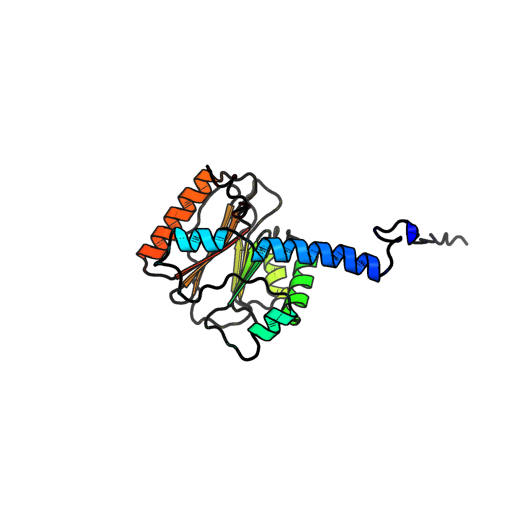221 CYS A N 1
ATOM 1774 C CA . CYS A 1 221 ? -0.129 3.075 0.133 1.00 94.62 221 CYS A CA 1
ATOM 1775 C C . CYS A 1 221 ? 0.269 2.539 -1.241 1.00 94.62 221 CYS A C 1
ATOM 1777 O O . CYS A 1 221 ? -0.441 2.730 -2.229 1.00 94.62 221 CYS A O 1
ATOM 1779 N N . GLY A 1 222 ? 1.429 1.904 -1.340 1.00 94.56 222 GLY A N 1
ATOM 1780 C CA . GLY A 1 222 ? 1.924 1.518 -2.649 1.00 94.56 222 GLY A CA 1
ATOM 1781 C C . GLY A 1 222 ? 3.409 1.247 -2.698 1.00 94.56 222 GLY A C 1
ATOM 1782 O O . GLY A 1 222 ? 4.141 1.513 -1.743 1.00 94.56 222 GLY A O 1
ATOM 1783 N N . ASP A 1 223 ? 3.838 0.743 -3.846 1.00 94.50 223 ASP A N 1
ATOM 1784 C CA . ASP A 1 223 ? 5.229 0.801 -4.264 1.00 94.50 223 ASP A CA 1
ATOM 1785 C C . ASP A 1 223 ? 5.334 1.825 -5.393 1.00 94.50 223 ASP A C 1
ATOM 1787 O O . ASP A 1 223 ? 5.043 1.558 -6.561 1.00 94.50 223 ASP A O 1
ATOM 1791 N N . ILE A 1 224 ? 5.699 3.043 -5.004 1.00 93.94 224 ILE A N 1
ATOM 1792 C CA . ILE A 1 224 ? 5.843 4.164 -5.927 1.00 93.94 224 ILE A CA 1
ATOM 1793 C C . ILE A 1 224 ? 7.256 4.249 -6.517 1.00 93.94 224 ILE A C 1
ATOM 1795 O O . ILE A 1 224 ? 7.533 5.197 -7.246 1.00 93.94 224 ILE A O 1
ATOM 1799 N N . ASN A 1 225 ? 8.171 3.320 -6.205 1.00 91.94 225 ASN A N 1
ATOM 1800 C CA . ASN A 1 225 ? 9.561 3.350 -6.678 1.00 91.94 225 ASN A CA 1
ATOM 1801 C C . ASN A 1 225 ? 10.252 4.726 -6.504 1.00 91.94 225 ASN A C 1
ATOM 1803 O O . ASN A 1 225 ? 10.941 5.200 -7.408 1.00 91.94 225 ASN A O 1
ATOM 1807 N N . ILE A 1 226 ? 10.032 5.406 -5.372 1.00 89.00 226 ILE A N 1
ATOM 1808 C CA . ILE A 1 226 ? 10.703 6.661 -4.989 1.00 89.00 226 ILE A CA 1
ATOM 1809 C C . ILE A 1 226 ? 11.304 6.461 -3.600 1.00 89.00 226 ILE A C 1
ATOM 1811 O O . ILE A 1 226 ? 10.613 6.038 -2.671 1.00 89.00 226 ILE A O 1
ATOM 1815 N N . ASN A 1 227 ? 12.596 6.751 -3.457 1.00 84.38 227 ASN A N 1
ATOM 1816 C CA . ASN A 1 227 ? 13.301 6.576 -2.196 1.00 84.38 227 ASN A CA 1
ATOM 1817 C C . ASN A 1 227 ? 13.261 7.856 -1.351 1.00 84.38 227 ASN A C 1
ATOM 1819 O O . ASN A 1 227 ? 14.161 8.684 -1.423 1.00 84.38 227 ASN A O 1
ATOM 1823 N N . LEU A 1 228 ? 12.256 7.974 -0.484 1.00 79.44 228 LEU A N 1
ATOM 1824 C CA . LEU A 1 228 ? 12.118 9.122 0.425 1.00 79.44 228 LEU A CA 1
ATOM 1825 C C . LEU A 1 228 ? 13.180 9.169 1.541 1.00 79.44 228 LEU A C 1
ATOM 1827 O O . LEU A 1 228 ? 13.261 10.153 2.268 1.00 79.44 228 LEU A O 1
ATOM 1831 N N . MET A 1 229 ? 13.979 8.110 1.706 1.00 74.00 229 MET A N 1
ATOM 1832 C CA . MET A 1 229 ? 15.086 8.076 2.673 1.00 74.00 229 MET A CA 1
ATOM 1833 C C . MET A 1 229 ? 16.325 8.792 2.149 1.00 74.00 229 MET A C 1
ATOM 1835 O O . MET A 1 229 ? 17.181 9.216 2.926 1.00 74.00 229 MET A O 1
ATOM 1839 N N . ASP A 1 230 ? 16.452 8.865 0.827 1.00 73.50 230 ASP A N 1
ATOM 1840 C CA . ASP A 1 230 ? 17.558 9.535 0.178 1.00 73.50 230 ASP A CA 1
ATOM 1841 C C . ASP A 1 230 ? 17.171 10.993 -0.065 1.00 73.50 230 ASP A C 1
ATOM 1843 O O . ASP A 1 230 ? 16.678 11.377 -1.125 1.00 73.50 230 ASP A O 1
ATOM 1847 N N . MET A 1 231 ? 17.421 11.806 0.959 1.00 62.44 231 MET A N 1
ATOM 1848 C CA . MET A 1 231 ? 17.181 13.248 0.944 1.00 62.44 231 MET A CA 1
ATOM 1849 C C . MET A 1 231 ? 18.048 13.996 -0.085 1.00 62.44 231 MET A C 1
ATOM 1851 O O . MET A 1 231 ? 17.838 15.186 -0.267 1.00 62.44 231 MET A O 1
ATOM 1855 N N . THR A 1 232 ? 19.002 13.330 -0.756 1.00 53.59 232 THR A N 1
ATOM 1856 C CA . THR A 1 232 ? 19.742 13.896 -1.902 1.00 53.59 232 THR A CA 1
ATOM 1857 C C . THR A 1 232 ? 19.081 13.588 -3.247 1.00 53.59 232 THR A C 1
ATOM 1859 O O . THR A 1 232 ? 19.374 14.241 -4.242 1.00 53.59 232 THR A O 1
ATOM 1862 N N . SER A 1 233 ? 18.166 12.614 -3.277 1.00 47.25 233 SER A N 1
ATOM 1863 C CA . SER A 1 233 ? 17.352 12.263 -4.448 1.00 47.25 233 SER A CA 1
ATOM 1864 C C . SER A 1 233 ? 16.001 12.987 -4.499 1.00 47.25 233 SER A C 1
ATOM 1866 O O . SER A 1 233 ? 15.316 12.923 -5.516 1.00 47.25 233 SER A O 1
ATOM 1868 N N . ALA A 1 234 ? 15.622 13.659 -3.406 1.00 41.25 234 ALA A N 1
ATOM 1869 C CA . ALA A 1 234 ? 14.400 14.455 -3.287 1.00 41.25 234 ALA A CA 1
ATOM 1870 C C . ALA A 1 234 ? 14.568 15.913 -3.763 1.00 41.25 234 ALA A C 1
ATOM 1872 O O . ALA A 1 234 ? 13.586 16.647 -3.803 1.00 41.25 234 ALA A O 1
ATOM 1873 N N . ASP A 1 235 ? 15.785 16.311 -4.146 1.00 31.61 235 ASP A N 1
ATOM 1874 C CA . ASP A 1 235 ? 16.044 17.547 -4.887 1.00 31.61 235 ASP A CA 1
ATOM 1875 C C . ASP A 1 235 ? 15.786 17.289 -6.385 1.00 31.61 235 ASP A C 1
ATOM 1877 O O . ASP A 1 235 ? 16.714 17.089 -7.176 1.00 31.61 235 ASP A O 1
ATOM 1881 N N . VAL A 1 236 ? 14.506 17.236 -6.761 1.00 34.88 236 VAL A N 1
ATOM 1882 C CA . VAL A 1 236 ? 14.032 17.381 -8.149 1.00 34.88 236 VAL A CA 1
ATOM 1883 C C . VAL A 1 236 ? 13.175 18.631 -8.226 1.00 34.88 236 VAL A C 1
ATOM 1885 O O . VAL A 1 236 ? 12.275 18.762 -7.369 1.00 34.88 236 VAL A O 1
#

Radius of gyration: 21.34 Å; Cα contacts (8 Å, |Δi|>4): 331; chains: 1; bounding box: 52×75×45 Å

Secondary structure (DSSP, 8-state):
-----------GGGSTTTT--HHHHHHHHHHHHHHHHHHHHT-HHHHHHHHH-TTTS-TT-------HHHHHHHHTT---S--EEEEE-TT-HHHHHHHHHHHHTSS---SEEEEES--TT-HHHHHHHHT-S-EEEEPPPTT-SS--EEEEESSS--S-EEE-GGG----TTEEEEEEEETTEEEEEEEE-TTS-HHHHHHHHHHHHHHHHHTT-EEEEEEE----TT-TTTS--

Foldseek 3Di:
DDDPPPDPPPPCVPDVCSVPDPVRVCVVVVVVVVVVQCLQVVFCLVVVCCVVPVPPDDPPDDDHDDDQVRQQVVCPVHDDPAFEEEDEQFCDLVSLLVVLVSCVSHPDQHQKYKYKFVFAPCQVVNCVSLVFPDKDKDYFAPVDRIIIMMMTGNDPPAPDKAWPCVLDLPFHQKHKTWIDGDLEIEMEIEHPLPTDPVSVVVSVVVSVVVSVVSVGHYHYDYHNVDDPSPPVSPPD

Solvent-accessible surface area (backbone atoms only — not comparable to full-atom values): 14031 Å² total; per-residue (Å²): 142,84,82,83,74,80,76,81,75,77,59,59,78,77,42,90,66,53,89,48,52,75,65,56,46,48,50,57,52,45,51,53,52,48,52,52,50,52,53,65,75,68,41,63,52,64,60,48,49,48,67,80,39,67,87,75,58,62,98,78,75,76,91,75,93,64,56,72,69,58,42,32,62,70,36,58,98,58,80,74,97,73,42,79,44,71,47,76,50,74,45,40,74,69,46,55,56,49,48,54,56,53,52,71,73,45,76,59,85,51,50,34,40,30,30,15,24,43,19,75,83,36,64,65,57,50,34,69,72,55,64,35,90,47,77,49,72,40,62,35,47,92,92,45,92,62,34,10,17,33,38,35,27,56,61,99,79,62,99,56,76,44,78,37,72,94,63,60,75,87,46,77,50,45,23,63,49,42,36,33,47,87,67,32,40,39,35,34,32,22,32,44,81,84,33,63,62,66,65,48,49,57,49,50,49,56,46,51,51,49,35,54,74,69,76,39,46,76,46,79,45,61,46,60,73,69,67,76,84,42,73,78,71,66,77,119

pLDDT: mean 83.41, std 13.28, range [31.61, 97.44]

Mean predicted aligned error: 9.77 Å

Sequence (236 aa):
MDQSKINYKTNAEIMPFSQLSNYQLSLVFQSAKRKYTEMLENNPLQAKLLQDIPNLLPQNLKCQYHDDNSFNNLTNGKSPSLSLLHINLQSSTRNYSLLKAYLSNLNLDFDIIGVSEAGVNNANLIKNTFNSHFIMYKKPSDETTKGGAAFFNRKELFDSLTARNDFELNLPLVEDLWIQVDNTVIAVIYRHPKANSTEFTEKLELNLEKIINENKIGLVCGDININLMDMTSADV

Nearest PDB structures (foldseek):
  4f1r-assembly1_A  TM=6.211E-01  e=1.753E-05  Pseudomonas aeruginosa
  8bvm-assembly1_A  TM=5.661E-01  e=1.058E-05  Pseudomonas aeruginosa
  4b5h-assembly1_A  TM=6.333E-01  e=4.387E-04  Neisseria meningitidis
  1ako-assembly1_A  TM=5.369E-01  e=2.191E-04  Escherichia coli K-12
  3g4t-assembly1_A  TM=6.208E-01  e=1.456E-03  Methanothermobacter thermautotrophicus str. Delta H